Protein AF-A0A3Q3E0E7-F1 (afdb_monomer)

Mean predicted aligned error: 12.89 Å

Foldseek 3Di:
DVVVQVVLLVVLPDPDLPVLLVVLVVDDLVRVLVSLLVCQLVLPCSLSNLVSLLSNQAQVDPRSLVSLLSLLVRLLLSLQVPSGDPVSNLSSLVSCLVCLLRHDLVSLLVSLVVVLVCLQVVVRRPCSNVLSNLSSLQSNQPRPPPNDPSVLVSLVSNLVHQDNCLVNVQVRVPSDLRDLVCVLVNLVSLLVCCVVDDLVSVLSSLLRLLVVCVSHDLLVSLCSVVVVLVVLVVVVVVVVVPVPDPDDPPVSSVVSLVSSLVSLLVSCVVDVVSVVSLVVNVVVVCVVPVPDDDPSNVSSLVVNCVVVVPPPVSVVCCVVSPPDDPPPPDD

Nearest PDB structures (foldseek):
  3s4w-assembly1_A  TM=8.797E-01  e=1.645E-13  Mus musculus
  6vad-assembly1_A  TM=8.679E-01  e=1.341E-13  Homo sapiens
  7kzs-assembly1_U  TM=8.573E-01  e=1.138E-13  Homo sapiens
  3s51-assembly1_A  TM=8.504E-01  e=2.802E-13  Mus musculus
  6vaf-assembly1_A  TM=8.908E-01  e=1.039E-12  Homo sapiens

InterPro domains:
  IPR026171 Fanconi anemia group I protein [PTHR21818] (30-284)
  IPR029305 FANCI solenoid 1 cap [PF14674] (5-56)
  IPR029308 FANCI solenoid 1 domain [PF14675] (66-268)

Sequence (331 aa):
MKAEIDKIVTLSDGDSTAELQKYLSSLSNDELITVITNGALKGKKVGSMIKGIFKGSPSNSPEGSNRRLLVYQHCIPLCESGDLQTEVAADIIGLLMLETHTLTGSCLAQLASLFVDAIKVGKMGSGKSLELFPTVLTALSACDSLAFEYKKQLINSLCSSRSGLIRYTILHAWAISLYKEVLPVFLIKVLRMFTKLDLQEIPPLVYQLLLLSAKGCKKQVLEGIIGYFKEQDIRQEEESLDLEVQSIPQDQLRHVEGTAILHIVFAVRLDHDLGREFLKSIKVICFYTWGKISVQVSAIFNTITVCLNRSKWMFILVTTLLPMKPSVWKS

Secondary structure (DSSP, 8-state):
-HHHHHHHHHHHHSS-HHHHHHHHHHS-HHHHHHHHHHHHHH-SSHHHHHHHHHHTS-TTSHHHHHHHHHHHHHHHHHHHSS-S-HHHHHHHHHHHHHHGGGS-HHHHHHHHHHHHHHHHHT--SS-GGGGSHHHHHHHHHT-TTSHHHHHHHHHHHHTT-SSSTTHHHHHSTTS----TTTHHHHHHHHHHHGGGS-GGGHHHHHHHHHHHHTTS-HHHHHHHHHHHHHHHHHHHHHHTT-TTS-PPPHHHHHHHHHHHHHHHHHHHHH-HHHHHHHHHHHHHHHHHSTT---HHHHHHHHHHHHHH-S-HHHHHHHHHH--S-TTS---

Solvent-accessible surface area (backbone atoms only — not comparable to full-atom values): 18883 Å² total; per-residue (Å²): 105,74,66,54,53,54,46,44,33,54,40,49,76,45,88,50,53,65,60,32,28,54,53,58,69,72,48,53,72,67,56,51,52,50,52,51,52,55,28,50,71,65,59,64,64,34,64,56,32,53,51,22,54,49,69,30,26,50,60,91,39,70,70,18,38,51,50,53,47,49,52,52,69,49,50,42,58,51,48,30,67,67,79,47,56,69,66,52,38,49,51,50,47,54,51,50,51,71,53,46,74,61,55,50,60,68,54,34,49,53,52,52,52,51,52,47,52,35,45,61,72,56,69,60,71,66,49,66,52,58,71,40,49,39,53,41,53,45,42,34,59,73,33,90,86,62,39,66,68,55,49,53,50,52,52,56,59,48,74,71,38,84,87,48,55,63,82,46,58,52,78,51,68,66,75,48,94,76,48,86,80,53,50,59,63,51,48,55,54,57,56,65,40,59,86,78,50,60,68,84,58,45,36,67,49,48,44,34,52,50,63,52,27,77,81,46,65,42,56,60,55,52,51,44,55,52,48,51,54,53,53,52,53,51,51,50,61,54,48,74,74,47,95,83,66,95,67,80,59,65,68,58,55,52,51,40,49,54,49,34,41,51,38,50,45,52,47,32,73,77,33,63,65,50,39,52,42,50,53,51,53,48,54,53,48,55,68,74,37,80,89,62,78,53,70,65,60,50,50,43,51,50,48,40,51,69,74,54,79,73,55,70,69,57,57,51,46,52,65,68,74,62,79,84,73,102,78,75,92,80,129

Organism: NCBI:txid56723

pLDDT: mean 73.83, std 15.97, range [27.62, 94.44]

Radius of gyration: 26.21 Å; Cα contacts (8 Å, |Δi|>4): 289; chains: 1; bounding box: 71×39×78 Å

Structure (mmCIF, N/CA/C/O backbone):
data_AF-A0A3Q3E0E7-F1
#
_entry.id   AF-A0A3Q3E0E7-F1
#
loop_
_atom_site.group_PDB
_atom_site.id
_atom_site.type_symbol
_atom_site.label_atom_id
_atom_site.label_alt_id
_atom_site.label_comp_id
_atom_site.label_asym_id
_atom_site.label_entity_id
_atom_site.label_seq_id
_atom_site.pdbx_PDB_ins_code
_atom_site.Cartn_x
_atom_site.Cartn_y
_atom_site.Cartn_z
_atom_site.occupancy
_atom_site.B_iso_or_equiv
_atom_site.auth_seq_id
_atom_site.auth_comp_id
_atom_site.auth_asym_id
_atom_site.auth_atom_id
_atom_site.pdbx_PDB_model_num
ATOM 1 N N . MET A 1 1 ? -12.300 -14.024 31.109 1.00 58.91 1 MET A N 1
ATOM 2 C CA . MET A 1 1 ? -11.704 -14.165 29.758 1.00 58.91 1 MET A CA 1
ATOM 3 C C . MET A 1 1 ? -12.673 -14.695 28.704 1.00 58.91 1 MET A C 1
ATOM 5 O O . MET A 1 1 ? -13.198 -13.887 27.953 1.00 58.91 1 MET A O 1
ATOM 9 N N . LYS A 1 2 ? -13.011 -15.999 28.634 1.00 61.88 2 LYS A N 1
ATOM 10 C CA . LYS A 1 2 ? -14.063 -16.471 27.690 1.00 61.88 2 LYS A CA 1
ATOM 11 C C . LYS A 1 2 ? -15.421 -15.790 27.958 1.00 61.88 2 LYS A C 1
ATOM 13 O O . LYS A 1 2 ? -16.115 -15.411 27.025 1.00 61.88 2 LYS A O 1
ATOM 18 N N . ALA A 1 3 ? -15.708 -15.542 29.237 1.00 73.06 3 ALA A N 1
ATOM 19 C CA . ALA A 1 3 ? -16.878 -14.801 29.694 1.00 73.06 3 ALA A CA 1
ATOM 20 C C . ALA A 1 3 ? -16.924 -13.337 29.215 1.00 73.06 3 ALA A C 1
ATOM 22 O O . ALA A 1 3 ? -18.011 -12.857 28.925 1.00 73.06 3 ALA A O 1
ATOM 23 N N . GLU A 1 4 ? -15.788 -12.631 29.087 1.00 77.88 4 GLU A N 1
ATOM 24 C CA . GLU A 1 4 ? -15.792 -11.252 28.563 1.00 77.88 4 GLU A CA 1
ATOM 25 C C . GLU A 1 4 ? -16.104 -11.237 27.062 1.00 77.88 4 GLU A C 1
ATOM 27 O O . GLU A 1 4 ? -16.940 -10.452 26.627 1.00 77.88 4 GLU A O 1
ATOM 32 N N . ILE A 1 5 ? -15.499 -12.141 26.280 1.00 78.38 5 ILE A N 1
ATOM 33 C CA . ILE A 1 5 ? -15.747 -12.256 24.831 1.00 78.38 5 ILE A CA 1
ATOM 34 C C . ILE A 1 5 ? -17.223 -12.572 24.568 1.00 78.38 5 ILE A C 1
ATOM 36 O O . ILE A 1 5 ? -17.875 -11.885 23.783 1.00 78.38 5 ILE A O 1
ATOM 40 N N . ASP A 1 6 ? -17.766 -13.586 25.247 1.00 81.69 6 ASP A N 1
ATOM 41 C CA . ASP A 1 6 ? -19.168 -13.971 25.081 1.00 81.69 6 ASP A CA 1
ATOM 42 C C . ASP A 1 6 ? -20.116 -12.859 25.568 1.00 81.69 6 ASP A C 1
ATOM 44 O O . ASP A 1 6 ? -21.155 -12.638 24.948 1.00 81.69 6 ASP A O 1
ATOM 48 N N . LYS A 1 7 ? -19.743 -12.090 26.602 1.00 83.38 7 LYS A N 1
ATOM 49 C CA . LYS A 1 7 ? -20.520 -10.935 27.076 1.00 83.38 7 LYS A CA 1
ATOM 50 C C . LYS A 1 7 ? -20.516 -9.774 26.079 1.00 83.38 7 LYS A C 1
ATOM 52 O O . LYS A 1 7 ? -21.578 -9.212 25.837 1.00 83.38 7 LYS A O 1
ATOM 57 N N . ILE A 1 8 ? -19.377 -9.444 25.461 1.00 83.81 8 ILE A N 1
ATOM 58 C CA . ILE A 1 8 ? -19.303 -8.419 24.400 1.00 83.81 8 ILE A CA 1
ATOM 59 C C . ILE A 1 8 ? -20.169 -8.828 23.207 1.00 83.81 8 ILE A C 1
ATOM 61 O O . ILE A 1 8 ? -20.935 -8.010 22.707 1.00 83.81 8 ILE A O 1
ATOM 65 N N . VAL A 1 9 ? -20.077 -10.087 22.770 1.00 83.62 9 VAL A N 1
ATOM 66 C CA . VAL A 1 9 ? -20.876 -10.594 21.644 1.00 83.62 9 VAL A CA 1
ATOM 67 C C . VAL A 1 9 ? -22.370 -10.562 21.981 1.00 83.62 9 VAL A C 1
ATOM 69 O O . VAL A 1 9 ? -23.145 -10.004 21.218 1.00 83.62 9 VAL A O 1
ATOM 72 N N . THR A 1 10 ? -22.764 -11.038 23.165 1.00 85.69 10 THR A N 1
ATOM 73 C CA . THR A 1 10 ? -24.176 -11.042 23.594 1.00 85.69 10 THR A CA 1
ATOM 74 C C . THR A 1 10 ? -24.751 -9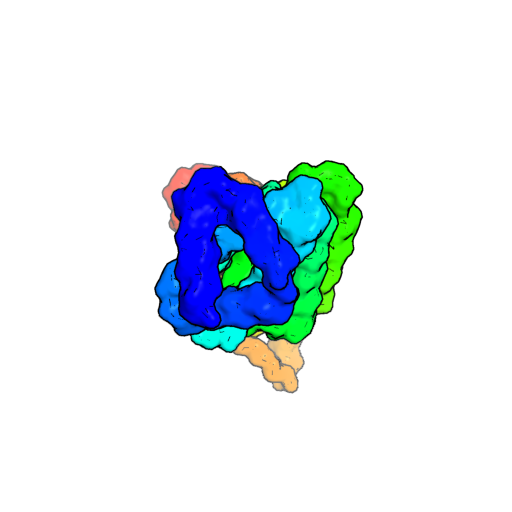.626 23.697 1.00 85.69 10 THR A C 1
ATOM 76 O O . THR A 1 10 ? -25.858 -9.372 23.235 1.00 85.69 10 THR A O 1
ATOM 79 N N . LEU A 1 11 ? -23.995 -8.682 24.268 1.00 83.75 11 LEU A N 1
ATOM 80 C CA . LEU A 1 11 ? -24.409 -7.277 24.359 1.00 83.75 11 LEU A CA 1
ATOM 81 C C . LEU A 1 11 ? -24.430 -6.585 22.987 1.00 83.75 11 LEU A C 1
ATOM 83 O O . LEU A 1 11 ? -25.213 -5.665 22.776 1.00 83.75 11 LEU A O 1
ATOM 87 N N . SER A 1 12 ? -23.583 -7.019 22.052 1.00 83.88 12 SER A N 1
ATOM 88 C CA . SER A 1 12 ? -23.582 -6.530 20.671 1.00 83.88 12 SER A CA 1
ATOM 89 C C . SER A 1 12 ? -24.791 -7.020 19.873 1.00 83.88 12 SER A C 1
ATOM 91 O O . SER A 1 12 ? -25.284 -6.272 19.025 1.00 83.88 12 SER A O 1
ATOM 93 N N . ASP A 1 13 ? -25.253 -8.244 20.130 1.00 82.31 13 ASP A N 1
ATOM 94 C CA . ASP A 1 13 ? -26.419 -8.843 19.469 1.00 82.31 13 ASP A CA 1
ATOM 95 C C . ASP A 1 13 ? -27.750 -8.263 19.987 1.00 82.31 13 ASP A C 1
ATOM 97 O O . ASP A 1 13 ? -28.771 -8.363 19.310 1.00 82.31 13 ASP A O 1
ATOM 101 N N . GLY A 1 14 ? -27.740 -7.615 21.156 1.00 76.44 14 GLY A N 1
ATOM 102 C CA . GLY A 1 14 ? -28.880 -6.864 21.684 1.00 76.44 14 GLY A CA 1
ATOM 103 C C . GLY A 1 14 ? -29.090 -5.484 21.034 1.00 76.44 14 GLY A C 1
ATOM 104 O O . GLY A 1 14 ? -28.216 -4.933 20.355 1.00 76.44 14 GLY A O 1
ATOM 105 N N . ASP A 1 15 ? -30.259 -4.889 21.302 1.00 66.38 15 ASP A N 1
ATOM 106 C CA . ASP A 1 15 ? -30.644 -3.551 20.813 1.00 66.38 15 ASP A CA 1
ATOM 107 C C . ASP A 1 15 ? -30.042 -2.390 21.630 1.00 66.38 15 ASP A C 1
ATOM 109 O O . ASP A 1 15 ? -29.971 -1.255 21.156 1.00 66.38 15 ASP A O 1
ATOM 113 N N . SER A 1 16 ? -29.567 -2.645 22.854 1.00 72.31 16 SER A N 1
ATOM 114 C CA . SER A 1 16 ? -29.105 -1.592 23.769 1.00 72.31 16 SER A CA 1
ATOM 115 C C . SER A 1 16 ? -27.619 -1.260 23.584 1.00 72.31 16 SER A C 1
ATOM 117 O O . SER A 1 16 ? -26.737 -1.786 24.266 1.00 72.31 16 SER A O 1
ATOM 119 N N . THR A 1 17 ? -27.316 -0.323 22.682 1.00 80.38 17 THR A N 1
ATOM 120 C CA . THR A 1 17 ? -25.952 0.217 22.495 1.00 80.38 17 THR A CA 1
ATOM 121 C C . THR A 1 17 ? -25.405 0.916 23.748 1.00 80.38 17 THR A C 1
ATOM 123 O O . THR A 1 17 ? -24.191 0.943 23.955 1.00 80.38 17 THR A O 1
ATOM 126 N N . ALA A 1 18 ? -26.284 1.431 24.612 1.00 82.69 18 ALA A N 1
ATOM 127 C CA . ALA A 1 18 ? -25.922 2.118 25.851 1.00 82.69 18 ALA A CA 1
ATOM 128 C C . ALA A 1 18 ? -25.320 1.174 26.908 1.00 82.69 18 ALA A C 1
ATOM 130 O O . ALA A 1 18 ? -24.346 1.522 27.580 1.00 82.69 18 ALA A O 1
ATOM 131 N N . GLU A 1 19 ? -25.856 -0.041 27.042 1.00 84.50 19 GLU A N 1
ATOM 132 C CA . GLU A 1 19 ? -25.320 -1.045 27.972 1.00 84.50 19 GLU A CA 1
ATOM 133 C C . GLU A 1 19 ? -23.939 -1.532 27.540 1.00 84.50 19 GLU A C 1
ATOM 135 O O . GLU A 1 19 ? -23.031 -1.663 28.366 1.00 84.50 19 GLU A O 1
ATOM 140 N N . LEU A 1 20 ? -23.760 -1.728 26.233 1.00 86.38 20 LEU A N 1
ATOM 141 C CA . LEU A 1 20 ? -22.479 -2.095 25.649 1.00 86.38 20 LEU A CA 1
ATOM 142 C C . LEU A 1 20 ? -21.433 -0.991 25.857 1.00 86.38 20 LEU A C 1
ATOM 144 O O . LEU A 1 20 ? -20.320 -1.285 26.287 1.00 86.38 20 LEU A O 1
ATOM 148 N N . GLN A 1 21 ? -21.798 0.275 25.635 1.00 87.06 21 GLN A N 1
ATOM 149 C CA . GLN A 1 21 ? -20.931 1.423 25.925 1.00 87.06 21 GLN A CA 1
ATOM 150 C C . GLN A 1 21 ? -20.511 1.460 27.396 1.00 87.06 21 GLN A C 1
ATOM 152 O O . GLN A 1 21 ? -19.322 1.572 27.693 1.00 87.06 21 GLN A O 1
ATOM 157 N N . LYS A 1 22 ? -21.465 1.314 28.324 1.00 87.19 22 LYS A N 1
ATOM 158 C CA . LYS A 1 22 ? -21.189 1.318 29.767 1.00 87.19 22 LYS A CA 1
ATOM 159 C C . LYS A 1 22 ? -20.259 0.177 30.170 1.00 87.19 22 LYS A C 1
ATOM 161 O O . LYS A 1 22 ? -19.336 0.391 30.953 1.00 87.19 22 LYS A O 1
ATOM 166 N N . TYR A 1 23 ? -20.474 -1.019 29.623 1.00 86.56 23 TYR A N 1
ATOM 167 C CA . TYR A 1 23 ? -19.612 -2.164 29.889 1.00 86.56 23 TYR A CA 1
ATOM 168 C C . TYR A 1 23 ? -18.197 -1.951 29.338 1.00 86.56 23 TYR A C 1
ATOM 170 O O . TYR A 1 23 ? -17.228 -2.131 30.070 1.00 86.56 23 TYR A O 1
ATOM 178 N N . LEU A 1 24 ? -18.056 -1.483 28.097 1.00 87.50 24 LEU A N 1
ATOM 179 C CA . LEU A 1 24 ? -16.742 -1.192 27.517 1.00 87.50 24 LEU A CA 1
ATOM 180 C C . LEU A 1 24 ? -16.013 -0.054 28.246 1.00 87.50 24 LEU A C 1
ATOM 182 O O . LEU A 1 24 ? -14.788 -0.043 28.275 1.00 87.50 24 LEU A O 1
ATOM 186 N N . SER A 1 25 ? -16.737 0.898 28.838 1.00 87.31 25 SER A N 1
ATOM 187 C CA . SER A 1 25 ? -16.152 1.961 29.669 1.00 87.31 25 SER A CA 1
ATOM 188 C C . SER A 1 25 ? -15.758 1.494 31.068 1.00 87.31 25 SER A C 1
ATOM 190 O O . SER A 1 25 ? -14.981 2.175 31.725 1.00 87.31 25 SER A O 1
ATOM 192 N N . SER A 1 26 ? -16.268 0.345 31.523 1.00 88.62 26 SER A N 1
ATOM 193 C CA . SER A 1 26 ? -15.829 -0.275 32.778 1.00 88.62 26 SER A CA 1
ATOM 194 C C . SER A 1 26 ? -14.529 -1.070 32.643 1.00 88.62 26 SER A C 1
ATOM 196 O O . SER A 1 26 ? -13.901 -1.360 33.655 1.00 88.62 26 SER A O 1
ATOM 198 N N . LEU A 1 27 ? -14.132 -1.415 31.414 1.00 87.75 27 LEU A N 1
ATOM 199 C CA . LEU A 1 27 ? -12.886 -2.121 31.135 1.00 87.75 27 LEU A CA 1
ATOM 200 C C . LEU A 1 27 ? -11.733 -1.126 31.009 1.00 87.75 27 LEU A C 1
ATOM 202 O O . LEU A 1 27 ? -11.847 -0.105 30.327 1.00 87.75 27 LEU A O 1
ATOM 206 N N . SER A 1 28 ? -10.603 -1.458 31.622 1.00 89.94 28 SER A N 1
ATOM 207 C CA . SER A 1 28 ? -9.342 -0.760 31.392 1.00 89.94 28 SER A CA 1
ATOM 208 C C . SER A 1 28 ? -8.778 -1.059 29.995 1.00 89.94 28 SER A C 1
ATOM 210 O O . SER A 1 28 ? -9.151 -2.031 29.329 1.00 89.94 28 SER A O 1
ATOM 212 N N . ASN A 1 29 ? -7.837 -0.224 29.548 1.00 90.19 29 ASN A N 1
ATOM 213 C CA . ASN A 1 29 ? -7.165 -0.409 28.262 1.00 90.19 29 ASN A CA 1
ATOM 214 C C . ASN A 1 29 ? -6.424 -1.757 28.192 1.00 90.19 29 ASN A C 1
ATOM 216 O O . ASN A 1 29 ? -6.509 -2.443 27.174 1.00 90.19 29 ASN A O 1
ATOM 220 N N . ASP A 1 30 ? -5.763 -2.165 29.278 1.00 90.06 30 ASP A N 1
ATOM 221 C CA . ASP A 1 30 ? -4.996 -3.416 29.340 1.00 90.06 30 ASP A CA 1
ATOM 222 C C . ASP A 1 30 ? -5.902 -4.653 29.325 1.00 90.06 30 ASP A C 1
ATOM 224 O O . ASP A 1 30 ? -5.605 -5.653 28.662 1.00 90.06 30 ASP A O 1
ATOM 228 N N . GLU A 1 31 ? -7.052 -4.583 30.001 1.00 88.44 31 GLU A N 1
ATOM 229 C CA . GLU A 1 31 ? -8.065 -5.639 29.945 1.00 88.44 31 GLU A CA 1
ATOM 230 C C . GLU A 1 31 ? -8.628 -5.777 28.531 1.00 88.44 31 GLU A C 1
ATOM 232 O O . GLU A 1 31 ? -8.739 -6.892 28.020 1.00 88.44 31 GLU A O 1
ATOM 237 N N . LEU A 1 32 ? -8.921 -4.660 27.857 1.00 89.00 32 LEU A N 1
ATOM 238 C CA . LEU A 1 32 ? -9.427 -4.680 26.486 1.00 89.00 32 LEU A CA 1
ATOM 239 C C . LEU A 1 32 ? -8.406 -5.279 25.507 1.00 89.00 32 LEU A C 1
ATOM 241 O O . LEU A 1 32 ? -8.763 -6.137 24.698 1.00 89.00 32 LEU A O 1
ATOM 245 N N . ILE A 1 33 ? -7.137 -4.879 25.613 1.00 91.88 33 ILE A N 1
ATOM 246 C CA . ILE A 1 33 ? -6.014 -5.449 24.853 1.00 91.88 33 ILE A CA 1
ATOM 247 C C . ILE A 1 33 ? -5.941 -6.963 25.068 1.00 91.88 33 ILE A C 1
ATOM 249 O O . ILE A 1 33 ? -5.880 -7.737 24.110 1.00 91.88 33 ILE A O 1
ATOM 253 N N . THR A 1 34 ? -6.012 -7.398 26.325 1.00 89.88 34 THR A N 1
ATOM 254 C CA . THR A 1 34 ? -5.943 -8.814 26.699 1.00 89.88 34 THR A CA 1
ATOM 255 C C . THR A 1 34 ? -7.118 -9.603 26.121 1.00 89.88 34 THR A C 1
ATOM 257 O O . THR A 1 34 ? -6.929 -10.708 25.601 1.00 89.88 34 THR A O 1
ATOM 260 N N . VAL A 1 35 ? -8.331 -9.046 26.155 1.00 88.50 35 VAL A N 1
ATOM 261 C CA . VAL A 1 35 ? -9.526 -9.656 25.555 1.00 88.50 35 VAL A CA 1
ATOM 262 C C . VAL A 1 35 ? -9.357 -9.813 24.041 1.00 88.50 35 VAL A C 1
ATOM 264 O O . VAL A 1 35 ? -9.626 -10.896 23.513 1.00 88.50 35 VAL A O 1
ATOM 267 N N . ILE A 1 36 ? -8.846 -8.787 23.352 1.00 90.12 36 ILE A N 1
ATOM 268 C CA . ILE A 1 36 ? -8.596 -8.825 21.903 1.00 90.12 36 ILE A CA 1
ATOM 269 C C . ILE A 1 36 ? -7.560 -9.898 21.551 1.00 90.12 36 ILE A C 1
ATOM 271 O O . ILE A 1 36 ? -7.840 -10.746 20.702 1.00 90.12 36 ILE A O 1
ATOM 275 N N . THR A 1 37 ? -6.410 -9.922 22.233 1.00 90.75 37 THR A N 1
ATOM 276 C CA . THR A 1 37 ? -5.349 -10.919 21.998 1.00 90.75 37 THR A CA 1
ATOM 277 C C . THR A 1 37 ? -5.880 -12.338 22.163 1.00 90.75 37 THR A C 1
ATOM 279 O O . THR A 1 37 ? -5.699 -13.189 21.295 1.00 90.75 37 THR A O 1
ATOM 282 N N . ASN A 1 38 ? -6.599 -12.601 23.256 1.00 87.50 38 ASN A N 1
ATOM 283 C CA . ASN A 1 38 ? -7.153 -13.925 23.523 1.00 87.50 38 ASN A CA 1
ATOM 284 C C . ASN A 1 38 ? -8.243 -14.331 22.526 1.00 87.50 38 ASN A C 1
ATOM 286 O O . ASN A 1 38 ? -8.364 -15.517 22.212 1.00 87.50 38 ASN A O 1
ATOM 290 N N . GLY A 1 39 ? -9.049 -13.378 22.051 1.00 84.38 39 GLY A N 1
ATOM 291 C CA . GLY A 1 39 ? -10.039 -13.616 21.004 1.00 84.38 39 GLY A CA 1
ATOM 292 C C . GLY A 1 39 ? -9.383 -13.976 19.673 1.00 84.38 39 GLY A C 1
ATOM 293 O O . GLY A 1 39 ? -9.787 -14.952 19.041 1.00 84.38 39 GLY A O 1
ATOM 294 N N . ALA A 1 40 ? -8.334 -13.247 19.291 1.00 87.06 40 ALA A N 1
ATOM 295 C CA . ALA A 1 40 ? -7.588 -13.482 18.060 1.00 87.06 40 ALA A CA 1
ATOM 296 C C . ALA A 1 40 ? -6.851 -14.832 18.071 1.00 87.06 40 ALA A C 1
ATOM 298 O O . ALA A 1 40 ? -7.018 -15.618 17.143 1.00 87.06 40 ALA A O 1
ATOM 299 N N . LEU A 1 41 ? -6.132 -15.167 19.150 1.00 86.50 41 LEU A N 1
ATOM 300 C CA . LEU A 1 41 ? -5.398 -16.438 19.266 1.00 86.50 41 LEU A CA 1
ATOM 301 C C . LEU A 1 41 ? -6.313 -17.672 19.237 1.00 86.50 41 LEU A C 1
ATOM 303 O O . LEU A 1 41 ? -5.917 -18.742 18.784 1.00 86.50 41 LEU A O 1
ATOM 307 N N . LYS A 1 42 ? -7.553 -17.543 19.723 1.00 82.94 42 LYS A N 1
ATOM 308 C CA . LYS A 1 42 ? -8.535 -18.639 19.717 1.00 82.94 42 LYS A CA 1
ATOM 309 C C . LYS A 1 42 ? -9.298 -18.759 18.396 1.00 82.94 42 LYS A C 1
ATOM 311 O O . LYS A 1 42 ? -10.026 -19.739 18.229 1.00 82.94 42 LYS A O 1
ATOM 316 N N . GLY A 1 43 ? -9.203 -17.765 17.508 1.00 71.12 43 GLY A N 1
ATOM 317 C CA . GLY A 1 43 ? -9.813 -17.710 16.171 1.00 71.12 43 GLY A CA 1
ATOM 318 C C . GLY A 1 43 ? -11.349 -17.681 16.115 1.00 71.12 43 GLY A C 1
ATOM 319 O O . GLY A 1 43 ? -11.930 -17.241 15.128 1.00 71.12 43 GLY A O 1
ATOM 320 N N . LYS A 1 44 ? -12.058 -18.111 17.165 1.00 72.69 44 LYS A N 1
ATOM 321 C CA . LYS A 1 44 ? -13.527 -18.164 17.199 1.00 72.69 44 LYS A CA 1
ATOM 322 C C . LYS A 1 44 ? -14.119 -16.843 17.697 1.00 72.69 44 LYS A C 1
ATOM 324 O O . LYS A 1 44 ? -13.789 -16.393 18.789 1.00 72.69 44 LYS A O 1
ATOM 329 N N . LYS A 1 45 ? -15.065 -16.282 16.932 1.00 78.62 45 LYS A N 1
ATOM 330 C CA . LYS A 1 45 ? -15.851 -15.064 17.244 1.00 78.62 45 LYS A CA 1
ATOM 331 C C . LYS A 1 45 ? -15.065 -13.744 17.328 1.00 78.62 45 LYS A C 1
ATOM 333 O O . LYS A 1 45 ? -15.658 -12.731 17.691 1.00 78.62 45 LYS A O 1
ATOM 338 N N . VAL A 1 46 ? -13.780 -13.712 16.963 1.00 86.00 46 VAL A N 1
ATOM 339 C CA . VAL A 1 46 ? -12.970 -12.477 17.005 1.00 86.00 46 VAL A CA 1
ATOM 340 C C . VAL A 1 46 ? -13.582 -11.358 16.158 1.00 86.00 46 VAL A C 1
ATOM 342 O O . VAL A 1 46 ? -13.667 -10.223 16.618 1.00 86.00 46 VAL A O 1
ATOM 345 N N . GLY A 1 47 ? -14.112 -11.687 14.976 1.00 86.19 47 GLY A N 1
ATOM 346 C CA . GLY A 1 47 ? -14.751 -10.703 14.109 1.00 86.19 47 GLY A CA 1
ATOM 347 C C . GLY A 1 47 ? -16.012 -10.091 14.722 1.00 86.19 47 GLY A C 1
ATOM 348 O O . GLY A 1 47 ? -16.157 -8.872 14.748 1.00 86.19 47 GLY A O 1
ATOM 349 N N . SER A 1 48 ? -16.901 -10.916 15.284 1.00 87.81 48 SER A N 1
ATOM 350 C CA . SER A 1 48 ? -18.109 -10.437 15.975 1.00 87.81 48 SER A CA 1
ATOM 351 C C . SER A 1 48 ? -17.773 -9.616 17.219 1.00 87.81 48 SER A C 1
ATOM 353 O O . SER A 1 48 ? -18.412 -8.602 17.480 1.00 87.81 48 SER A O 1
ATOM 355 N N . MET A 1 49 ? -16.737 -10.014 17.961 1.00 90.50 49 MET A N 1
ATOM 356 C CA . MET A 1 49 ? -16.254 -9.278 19.128 1.00 90.50 49 MET A CA 1
ATOM 357 C C . MET A 1 49 ? -15.721 -7.893 18.742 1.00 90.50 49 MET A C 1
ATOM 359 O O . MET A 1 49 ? -16.133 -6.903 19.341 1.00 90.50 49 MET A O 1
ATOM 363 N N . ILE A 1 50 ? -14.849 -7.800 17.732 1.00 90.94 50 ILE A N 1
ATOM 364 C CA . ILE A 1 50 ? -14.299 -6.520 17.255 1.00 90.94 50 ILE A CA 1
ATOM 365 C C . ILE A 1 50 ? -15.419 -5.614 16.723 1.00 90.94 50 ILE A C 1
ATOM 367 O O . ILE A 1 50 ? -15.478 -4.440 17.090 1.00 90.94 50 ILE A O 1
ATOM 371 N N . LYS A 1 51 ? -16.362 -6.159 15.940 1.00 90.25 51 LYS A N 1
ATOM 372 C CA . LYS A 1 51 ? -17.567 -5.426 15.508 1.00 90.25 51 LYS A CA 1
ATOM 373 C C . LYS A 1 51 ? -18.370 -4.896 16.696 1.00 90.25 51 LYS A C 1
ATOM 375 O O . LYS A 1 51 ? -18.788 -3.742 16.678 1.00 90.25 51 LYS A O 1
ATOM 380 N N . GLY A 1 52 ? -18.546 -5.708 17.738 1.00 89.12 52 GLY A N 1
ATOM 381 C CA . GLY A 1 52 ? -19.205 -5.295 18.975 1.00 89.12 52 GLY A CA 1
ATOM 382 C C . GLY A 1 52 ? -18.478 -4.144 19.671 1.00 89.12 52 GLY A C 1
ATOM 383 O O . GLY A 1 52 ? -19.107 -3.155 20.041 1.00 89.12 52 GLY A O 1
ATOM 384 N N . ILE A 1 53 ? -17.147 -4.206 19.777 1.00 91.12 53 ILE A N 1
ATOM 385 C CA . ILE A 1 53 ? -16.344 -3.118 20.356 1.00 91.12 53 ILE A CA 1
ATOM 386 C C . ILE A 1 53 ? -16.538 -1.817 19.564 1.00 91.12 53 ILE A C 1
ATOM 388 O O . ILE A 1 53 ? -16.730 -0.762 20.174 1.00 91.12 53 ILE A O 1
ATOM 392 N N . PHE A 1 54 ? -16.550 -1.878 18.228 1.00 91.44 54 PHE A N 1
ATOM 393 C CA . PHE A 1 54 ? -16.820 -0.708 17.390 1.00 91.44 54 PHE A CA 1
ATOM 394 C C . PHE A 1 54 ? -18.250 -0.181 17.569 1.00 91.44 54 PHE A C 1
ATOM 396 O O . PHE A 1 54 ? -18.424 1.012 17.831 1.00 91.44 54 PHE A O 1
ATOM 403 N N . LYS A 1 55 ? -19.271 -1.048 17.531 1.00 89.50 55 LYS A N 1
ATOM 404 C CA . LYS A 1 55 ? -20.682 -0.679 17.772 1.00 89.50 55 LYS A CA 1
ATOM 405 C C . LYS A 1 55 ? -20.868 0.013 19.131 1.00 89.50 55 LYS A C 1
ATOM 407 O O . LYS A 1 55 ? -21.595 0.997 19.233 1.00 89.50 55 LYS A O 1
ATOM 412 N N . GLY A 1 56 ? -20.171 -0.463 20.160 1.00 88.62 56 GLY A N 1
ATOM 413 C CA . GLY A 1 56 ? -20.180 0.094 21.514 1.00 88.62 56 GLY A CA 1
ATOM 414 C C . GLY A 1 56 ? -19.242 1.279 21.751 1.00 88.62 56 GLY A C 1
ATOM 415 O O . GLY A 1 56 ? -19.108 1.723 22.887 1.00 88.62 56 GLY A O 1
ATOM 416 N N . SER A 1 57 ? -18.566 1.789 20.723 1.00 90.56 57 SER A N 1
ATOM 417 C CA . SER A 1 57 ? -17.611 2.894 20.849 1.00 90.56 57 SER A CA 1
ATOM 418 C C . SER A 1 57 ? -17.911 3.935 19.777 1.00 90.56 57 SER A C 1
ATOM 420 O O . SER A 1 57 ? -17.328 3.876 18.701 1.00 90.56 57 SER A O 1
ATOM 422 N N . PRO A 1 58 ? -18.857 4.859 19.988 1.00 87.38 58 PRO A N 1
ATOM 423 C CA . PRO A 1 58 ? -19.229 5.818 18.956 1.00 87.38 58 PRO A CA 1
ATOM 424 C C . PRO A 1 58 ? -18.125 6.875 18.766 1.00 87.38 58 PRO A C 1
ATOM 426 O O . PRO A 1 58 ? -17.439 7.247 19.716 1.00 87.38 58 PRO A O 1
ATOM 429 N N . SER A 1 59 ? -17.934 7.361 17.537 1.00 83.44 59 SER A N 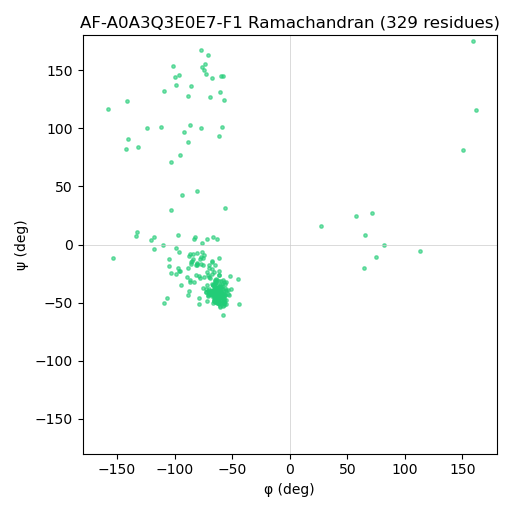1
ATOM 430 C CA . SER A 1 59 ? -16.867 8.322 17.197 1.00 83.44 59 SER A CA 1
ATOM 431 C C . SER A 1 59 ? -17.139 9.756 17.663 1.00 83.44 59 SER A C 1
ATOM 433 O O . SER A 1 59 ? -16.232 10.584 17.660 1.00 83.44 59 SER A O 1
ATOM 435 N N . ASN A 1 60 ? -18.370 10.049 18.089 1.00 82.56 60 ASN A N 1
ATOM 436 C CA . ASN A 1 60 ? -18.772 11.342 18.645 1.00 82.56 60 ASN A CA 1
ATOM 437 C C . ASN A 1 60 ? -18.397 11.521 20.129 1.00 82.56 60 ASN A C 1
ATOM 439 O O . ASN A 1 60 ? -18.415 12.648 20.617 1.00 82.56 60 ASN A O 1
ATOM 443 N N . SER A 1 61 ? -18.063 10.439 20.842 1.00 86.88 61 SER A N 1
ATOM 444 C CA . SER A 1 61 ? -17.565 10.482 22.220 1.00 86.88 61 SER A CA 1
ATOM 445 C C . SER A 1 61 ? -16.037 10.372 22.213 1.00 86.88 61 SER A C 1
ATOM 447 O O . SER A 1 61 ? -15.487 9.540 21.481 1.00 86.88 61 SER A O 1
ATOM 449 N N . PRO A 1 62 ? -15.328 11.172 23.031 1.00 85.69 62 PRO A N 1
ATOM 450 C CA . PRO A 1 62 ? -13.875 11.092 23.126 1.00 85.69 62 PRO A CA 1
ATOM 451 C C . PRO A 1 62 ? -13.412 9.729 23.661 1.00 85.69 62 PRO A C 1
ATOM 453 O O . PRO A 1 62 ? -12.442 9.171 23.148 1.00 85.69 62 PRO A O 1
ATOM 456 N N . GLU A 1 63 ? -14.128 9.138 24.622 1.00 86.06 63 GLU A N 1
ATOM 457 C CA . GLU A 1 63 ? -13.845 7.794 25.141 1.00 86.06 63 GLU A CA 1
ATOM 458 C C . GLU A 1 63 ? -14.019 6.732 24.052 1.00 86.06 63 GLU A C 1
ATOM 460 O O . GLU A 1 63 ? -13.174 5.848 23.897 1.00 86.06 63 GLU A O 1
ATOM 465 N N . GLY A 1 64 ? -15.089 6.841 23.259 1.00 88.06 64 GLY A N 1
ATOM 466 C CA . GLY A 1 64 ? -15.343 5.958 22.126 1.00 88.06 64 GLY A CA 1
ATOM 467 C C . GLY A 1 64 ? -14.261 6.072 21.051 1.00 88.06 64 GLY A C 1
ATOM 468 O O . GLY A 1 64 ? -13.711 5.055 20.630 1.00 88.06 64 GLY A O 1
ATOM 469 N N . SER A 1 65 ? -13.893 7.294 20.656 1.00 88.69 65 SER A N 1
ATOM 470 C CA . SER A 1 65 ? -12.834 7.548 19.669 1.00 88.69 65 SER A CA 1
ATOM 471 C C . SER A 1 65 ? -11.472 7.018 20.134 1.00 88.69 65 SER A C 1
ATOM 473 O O . SER A 1 65 ? -10.768 6.375 19.354 1.00 88.69 65 SER A O 1
ATOM 475 N N . ASN A 1 66 ? -11.119 7.217 21.408 1.00 90.25 66 ASN A N 1
ATOM 476 C CA . ASN A 1 66 ? -9.882 6.689 21.988 1.00 9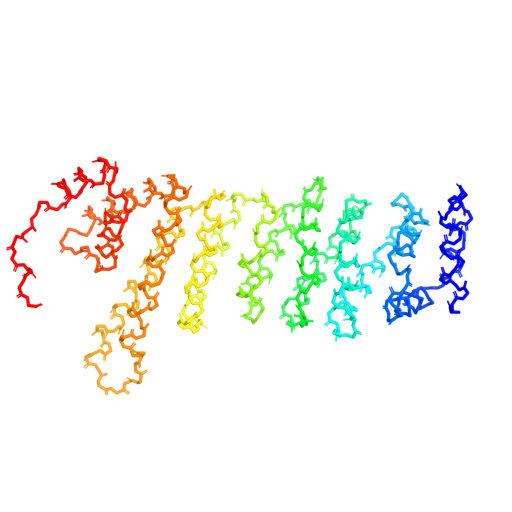0.25 66 ASN A CA 1
ATOM 477 C C . ASN A 1 66 ? -9.883 5.157 22.024 1.00 90.25 66 ASN A C 1
ATOM 479 O O . ASN A 1 66 ? -8.881 4.535 21.672 1.00 90.25 66 ASN A O 1
ATOM 483 N N . ARG A 1 67 ? -11.015 4.533 22.375 1.00 92.56 67 ARG A N 1
ATOM 484 C CA . ARG A 1 67 ? -11.142 3.071 22.360 1.00 92.56 67 ARG A CA 1
ATOM 485 C C . ARG A 1 67 ? -11.009 2.507 20.949 1.00 92.56 67 ARG A C 1
ATOM 487 O O . ARG A 1 67 ? -10.312 1.515 20.763 1.00 92.56 67 ARG A O 1
ATOM 494 N N . ARG A 1 68 ? -11.623 3.150 19.946 1.00 93.25 68 ARG A N 1
ATOM 495 C CA . ARG A 1 68 ? -11.441 2.766 18.537 1.00 93.25 68 ARG A CA 1
ATOM 496 C C . ARG A 1 68 ? -9.969 2.823 18.154 1.00 93.25 68 ARG A C 1
ATOM 498 O O . ARG A 1 68 ? -9.452 1.842 17.636 1.00 93.25 68 ARG A O 1
ATOM 505 N N . LEU A 1 69 ? -9.286 3.929 18.443 1.00 92.75 69 LEU A N 1
ATOM 506 C CA . LEU A 1 69 ? -7.864 4.076 18.140 1.00 92.75 69 LEU A CA 1
ATOM 507 C C . LEU A 1 69 ? -7.015 2.981 18.807 1.00 92.75 69 LEU A C 1
ATOM 509 O O . LEU A 1 69 ? -6.171 2.385 18.141 1.00 92.75 69 LEU A O 1
ATOM 513 N N . LEU A 1 70 ? -7.279 2.671 20.079 1.00 93.31 70 LEU A N 1
ATOM 514 C CA . LEU A 1 70 ? -6.584 1.617 20.822 1.00 93.31 70 LEU A CA 1
ATOM 515 C C . LEU A 1 70 ? -6.728 0.242 20.151 1.00 93.31 70 LEU A C 1
ATOM 517 O O . LEU A 1 70 ? -5.750 -0.496 20.038 1.00 93.31 70 LEU A O 1
ATOM 521 N N . VAL A 1 71 ? -7.928 -0.089 19.658 1.00 94.12 71 VAL A N 1
ATOM 522 C CA . VAL A 1 71 ? -8.169 -1.342 18.923 1.00 94.12 71 VAL A CA 1
ATOM 523 C C . VAL A 1 71 ? -7.264 -1.428 17.694 1.00 94.12 71 VAL A C 1
ATOM 525 O O . VAL A 1 71 ? -6.636 -2.463 17.487 1.00 94.12 71 VAL A O 1
ATOM 528 N N . TYR A 1 72 ? -7.140 -0.353 16.910 1.00 94.44 72 TYR A N 1
ATOM 529 C CA . TYR A 1 72 ? -6.239 -0.330 15.749 1.00 94.44 72 TYR A CA 1
ATOM 530 C C . TYR A 1 72 ? -4.773 -0.459 16.171 1.00 94.44 72 TYR A C 1
ATOM 532 O O . TYR A 1 72 ? -4.048 -1.282 15.614 1.00 94.44 72 TYR A O 1
ATOM 540 N N . GLN A 1 73 ? -4.349 0.322 17.169 1.00 92.62 73 GLN A N 1
ATOM 541 C CA . GLN A 1 73 ? -2.975 0.322 17.681 1.00 92.62 73 GLN A CA 1
ATOM 542 C C . GLN A 1 73 ? -2.530 -1.051 18.183 1.00 92.62 73 GLN A C 1
ATOM 544 O O . GLN A 1 73 ? -1.351 -1.372 18.075 1.00 92.62 73 GLN A O 1
ATOM 549 N N . HIS A 1 74 ? -3.458 -1.860 18.697 1.00 93.75 74 HIS A N 1
ATOM 550 C CA . HIS A 1 74 ? -3.171 -3.214 19.157 1.00 93.75 74 HIS A CA 1
ATOM 551 C C . HIS A 1 74 ? -3.302 -4.273 18.052 1.00 93.75 74 HIS A C 1
ATOM 553 O O . HIS A 1 74 ? -2.439 -5.137 17.906 1.00 93.75 74 HIS A O 1
ATOM 559 N N . CYS A 1 75 ? -4.350 -4.203 17.226 1.00 92.00 75 CYS A N 1
ATOM 560 C CA . CYS A 1 75 ? -4.598 -5.208 16.187 1.00 92.00 75 CYS A CA 1
ATOM 561 C C . CYS A 1 75 ? -3.534 -5.197 15.082 1.00 92.00 75 CYS A C 1
ATOM 563 O O . CYS A 1 75 ? -3.198 -6.262 14.570 1.00 92.00 75 CYS A O 1
ATO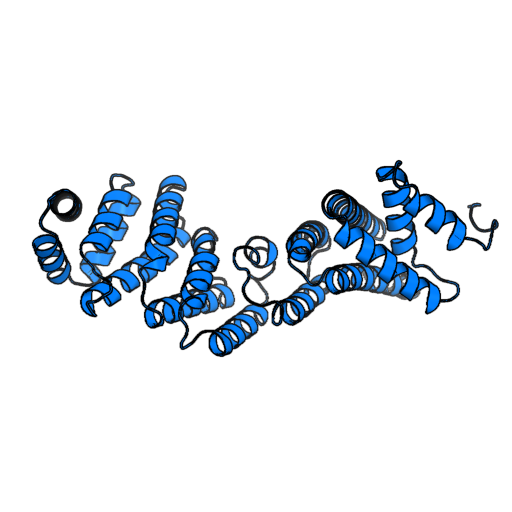M 565 N N . ILE A 1 76 ? -2.997 -4.025 14.722 1.00 90.25 76 ILE A N 1
ATOM 566 C CA . ILE A 1 76 ? -1.946 -3.888 13.699 1.00 90.25 76 ILE A CA 1
ATOM 567 C C . ILE A 1 76 ? -0.697 -4.715 14.069 1.00 90.25 76 ILE A C 1
ATOM 569 O O . ILE A 1 76 ? -0.378 -5.643 13.327 1.00 90.25 76 ILE A O 1
ATOM 573 N N . PRO A 1 77 ? -0.010 -4.467 15.203 1.00 89.06 77 PRO A N 1
ATOM 574 C CA . PRO A 1 77 ? 1.166 -5.246 15.585 1.00 89.06 77 PRO A CA 1
ATOM 575 C C . PRO A 1 77 ? 0.840 -6.713 15.886 1.00 89.06 77 PRO A C 1
ATOM 577 O O . PRO A 1 77 ? 1.668 -7.574 15.609 1.00 89.06 77 PRO A O 1
ATOM 580 N N . LEU A 1 78 ? -0.363 -7.023 16.382 1.00 89.31 78 LEU A N 1
ATOM 581 C CA . LEU A 1 78 ? -0.792 -8.408 16.590 1.00 89.31 78 LEU A CA 1
ATOM 582 C C . LEU A 1 78 ? -0.922 -9.188 15.268 1.00 89.31 78 LEU A C 1
ATOM 584 O O . LEU A 1 78 ? -0.578 -10.363 15.209 1.00 89.31 78 LEU A O 1
ATOM 588 N N . CYS A 1 79 ? -1.385 -8.546 14.192 1.00 88.31 79 CYS A N 1
ATOM 589 C CA . CYS A 1 79 ? -1.417 -9.167 12.864 1.00 88.31 79 CYS A CA 1
ATOM 590 C C . CYS A 1 79 ? -0.013 -9.324 12.259 1.00 88.31 79 CYS A C 1
ATOM 592 O O . CYS A 1 79 ? 0.201 -10.220 11.445 1.00 88.31 79 CYS A O 1
ATOM 594 N N . GLU A 1 80 ? 0.934 -8.474 12.660 1.00 84.00 80 GLU A N 1
ATOM 595 C CA . GLU A 1 80 ? 2.327 -8.515 12.205 1.00 84.00 80 GLU A CA 1
ATOM 596 C C . GLU A 1 80 ? 3.221 -9.469 13.006 1.00 84.00 80 GLU A C 1
ATOM 598 O O . GLU A 1 80 ? 4.290 -9.830 12.515 1.00 84.00 80 GLU A O 1
ATOM 603 N N . SER A 1 81 ? 2.810 -9.899 14.205 1.00 84.00 81 SER A N 1
ATOM 604 C CA . SER A 1 81 ? 3.635 -10.760 15.066 1.00 84.00 81 SER A CA 1
ATOM 605 C C . SER A 1 81 ? 3.839 -12.168 14.499 1.00 84.00 81 SER A C 1
ATOM 607 O O . SER A 1 81 ? 4.798 -12.842 14.859 1.00 84.00 81 SER A O 1
ATOM 609 N N . GLY A 1 82 ? 2.962 -12.603 13.586 1.00 81.50 82 GLY A N 1
ATOM 610 C CA . GLY A 1 82 ? 2.992 -13.942 12.992 1.00 81.50 82 GLY A CA 1
ATOM 611 C C . GLY A 1 82 ? 2.335 -15.026 13.852 1.00 81.50 82 GLY A C 1
ATOM 612 O O . GLY A 1 82 ? 2.245 -16.168 13.411 1.00 81.50 82 GLY A O 1
ATOM 613 N N . ASP A 1 83 ? 1.818 -14.675 15.032 1.00 84.69 83 ASP A N 1
ATOM 614 C CA . ASP A 1 83 ? 1.190 -15.627 15.963 1.00 84.69 83 ASP A CA 1
ATOM 615 C C . ASP A 1 83 ? -0.241 -16.022 15.558 1.00 84.69 83 ASP A C 1
ATOM 617 O O . ASP A 1 83 ? -0.828 -16.951 16.117 1.00 84.69 83 ASP A O 1
ATOM 621 N N . LEU A 1 84 ? -0.835 -15.298 14.605 1.00 86.38 84 LEU A N 1
ATOM 622 C CA . LEU A 1 84 ? -2.209 -15.505 14.156 1.00 86.38 84 LEU A CA 1
ATOM 623 C C . LEU A 1 84 ? -2.289 -16.385 12.905 1.00 86.38 84 LEU A C 1
ATOM 625 O O . LEU A 1 84 ? -1.478 -16.279 11.984 1.00 86.38 84 LEU A O 1
ATOM 629 N N . GLN A 1 85 ? -3.357 -17.185 12.827 1.00 88.00 85 GLN A N 1
ATOM 630 C CA . GLN A 1 85 ? -3.755 -17.853 11.586 1.00 88.00 85 GLN A CA 1
ATOM 631 C C . GLN A 1 85 ? -4.010 -16.819 10.482 1.00 88.00 85 GLN A C 1
ATOM 633 O O . GLN A 1 85 ? -4.514 -15.722 10.741 1.00 88.00 85 GLN A O 1
ATOM 638 N N . THR A 1 86 ? -3.671 -17.164 9.239 1.00 86.44 86 THR A N 1
ATOM 639 C CA . THR A 1 86 ? -3.723 -16.213 8.120 1.00 86.44 86 THR A CA 1
ATOM 640 C C . THR A 1 86 ? -5.134 -15.704 7.858 1.00 86.44 86 THR A C 1
ATOM 642 O O . THR A 1 86 ? -5.298 -14.512 7.608 1.00 86.44 86 THR A O 1
ATOM 645 N N . GLU A 1 87 ? -6.129 -16.574 7.988 1.00 87.94 87 GLU A N 1
ATOM 646 C CA . GLU A 1 87 ? -7.548 -16.267 7.825 1.00 87.94 87 GLU A CA 1
ATOM 647 C C . GLU A 1 87 ? -8.020 -15.296 8.912 1.00 87.94 87 GLU A C 1
ATOM 649 O O . GLU A 1 87 ? -8.666 -14.297 8.619 1.00 87.94 87 GLU A O 1
ATOM 654 N N . VAL A 1 88 ? -7.611 -15.529 10.164 1.00 89.62 88 VAL A N 1
ATOM 655 C CA . VAL A 1 88 ? -7.961 -14.666 11.301 1.00 89.62 88 VAL A CA 1
ATOM 656 C C . VAL A 1 88 ? -7.342 -13.276 11.155 1.00 89.62 88 VAL A C 1
ATOM 658 O O . VAL A 1 88 ? -8.013 -12.274 11.396 1.00 89.62 88 VAL A O 1
ATOM 661 N N . ALA A 1 89 ? -6.074 -13.197 10.745 1.00 89.00 89 ALA A N 1
ATOM 662 C CA . ALA A 1 89 ? -5.418 -11.919 10.486 1.00 89.00 89 ALA A CA 1
ATOM 663 C C . ALA A 1 89 ? -6.111 -11.157 9.342 1.00 89.00 89 ALA A C 1
ATOM 665 O O . ALA A 1 89 ? -6.377 -9.966 9.481 1.00 89.00 89 ALA A O 1
ATOM 666 N N . ALA A 1 90 ? -6.458 -11.841 8.245 1.00 88.69 90 ALA A N 1
ATOM 667 C CA . ALA A 1 90 ? -7.173 -11.238 7.121 1.00 88.69 90 ALA A CA 1
ATOM 668 C C . ALA A 1 90 ? -8.566 -10.727 7.526 1.00 88.69 90 ALA A C 1
ATOM 670 O O . ALA A 1 90 ? -8.925 -9.601 7.181 1.00 88.69 90 ALA A O 1
ATOM 671 N N . ASP A 1 91 ? -9.313 -11.498 8.321 1.00 90.12 91 ASP A N 1
ATOM 672 C CA . ASP A 1 91 ? -10.613 -11.085 8.859 1.00 90.12 91 ASP A CA 1
ATOM 673 C C . ASP A 1 91 ? -10.489 -9.828 9.732 1.00 90.12 91 ASP A C 1
ATOM 675 O O . ASP A 1 91 ? -11.281 -8.895 9.592 1.00 90.12 91 ASP A O 1
ATOM 679 N N . ILE A 1 92 ? -9.483 -9.765 10.614 1.00 91.94 92 ILE A N 1
ATOM 680 C CA . ILE A 1 92 ? -9.229 -8.582 11.450 1.00 91.94 92 ILE A CA 1
ATOM 681 C C . ILE A 1 92 ? -8.921 -7.368 10.569 1.00 91.94 92 ILE A C 1
ATOM 683 O O . ILE A 1 92 ? -9.562 -6.329 10.732 1.00 91.94 92 ILE A O 1
ATOM 687 N N . ILE A 1 93 ? -7.992 -7.489 9.615 1.00 90.88 93 ILE A N 1
ATOM 688 C CA . ILE A 1 93 ? -7.629 -6.387 8.713 1.00 90.88 93 ILE A CA 1
ATOM 689 C C . ILE A 1 93 ? -8.837 -5.923 7.890 1.00 90.88 93 ILE A C 1
ATOM 691 O O . ILE A 1 93 ? -9.094 -4.720 7.827 1.00 90.88 93 ILE A O 1
ATOM 695 N N . GLY A 1 94 ? -9.634 -6.844 7.342 1.00 91.06 94 GLY A N 1
ATOM 696 C CA . GLY A 1 94 ? -10.845 -6.512 6.590 1.00 91.06 94 GLY A CA 1
ATOM 697 C C . GLY A 1 94 ? -11.871 -5.730 7.419 1.00 91.06 94 GLY A C 1
ATOM 698 O O . GLY A 1 94 ? -12.482 -4.780 6.923 1.00 91.06 94 GLY A O 1
ATOM 699 N N . LEU A 1 95 ? -12.022 -6.061 8.705 1.00 92.06 95 LEU A N 1
ATOM 700 C CA . LEU A 1 95 ? -12.892 -5.314 9.619 1.00 92.06 95 LEU A CA 1
ATOM 701 C C . LEU A 1 95 ? -12.352 -3.925 9.948 1.00 92.06 95 LEU A C 1
ATOM 703 O O . LEU A 1 95 ? -13.125 -2.967 9.975 1.00 92.06 95 LEU A O 1
ATOM 707 N N . LEU A 1 96 ? -11.041 -3.800 10.168 1.00 93.50 96 LEU A N 1
ATOM 708 C CA . LEU A 1 96 ? -10.412 -2.494 10.356 1.00 93.50 96 LEU A CA 1
ATOM 709 C C . LEU A 1 96 ? -10.612 -1.620 9.111 1.00 93.50 96 LEU A C 1
ATOM 711 O O . LEU A 1 96 ? -10.984 -0.458 9.232 1.00 93.50 96 LEU A O 1
ATOM 715 N N . MET A 1 97 ? -10.458 -2.167 7.903 1.00 91.19 97 MET A N 1
ATOM 716 C CA . MET A 1 97 ? -10.698 -1.407 6.670 1.00 91.19 97 MET A CA 1
ATOM 717 C C . MET A 1 97 ? -12.135 -0.875 6.593 1.00 91.19 97 MET A C 1
ATOM 719 O O . MET A 1 97 ? -12.327 0.297 6.272 1.00 91.19 97 MET A O 1
ATOM 723 N N . LEU A 1 98 ? -13.133 -1.695 6.941 1.00 91.06 98 LEU A N 1
ATOM 724 C CA . LEU A 1 98 ? -14.546 -1.300 6.917 1.00 91.06 98 LEU A CA 1
ATOM 725 C C . LEU A 1 98 ? -14.846 -0.137 7.878 1.00 91.06 98 LEU A C 1
ATOM 727 O O . LEU A 1 98 ? -15.570 0.794 7.531 1.00 91.06 98 LEU A O 1
ATOM 731 N N . GLU A 1 99 ? -14.269 -0.173 9.077 1.00 91.12 99 GLU A N 1
ATOM 732 C CA . GLU A 1 99 ? -14.546 0.805 10.134 1.00 91.12 99 GLU A CA 1
ATOM 733 C C . GLU A 1 99 ? -13.672 2.066 10.039 1.00 91.12 99 GLU A C 1
ATOM 735 O O . GLU A 1 99 ? -13.920 3.038 10.755 1.00 91.12 99 GLU A O 1
ATOM 740 N N . THR A 1 100 ? -12.668 2.104 9.157 1.00 90.62 100 THR A N 1
ATOM 741 C CA . THR A 1 100 ? -11.690 3.210 9.084 1.00 90.62 100 THR A CA 1
ATOM 742 C C . THR A 1 100 ? -12.351 4.558 8.782 1.00 90.62 100 THR A C 1
ATOM 744 O O . THR A 1 100 ? -11.950 5.583 9.331 1.00 90.62 100 THR A O 1
ATOM 747 N N . HIS A 1 101 ? -13.410 4.570 7.971 1.00 86.81 101 HIS A N 1
ATOM 748 C CA . HIS A 1 101 ? -14.136 5.791 7.594 1.00 86.81 101 HIS A CA 1
ATOM 749 C C . HIS A 1 101 ? -14.896 6.456 8.750 1.00 86.81 101 HIS A C 1
ATOM 751 O O . HIS A 1 101 ? -15.312 7.604 8.634 1.00 86.81 101 HIS A O 1
ATOM 757 N N . THR A 1 102 ? -15.085 5.746 9.860 1.00 88.12 102 THR A N 1
ATOM 758 C CA . THR A 1 102 ? -15.781 6.268 11.045 1.00 88.12 102 THR A CA 1
ATOM 759 C C . THR A 1 102 ? -14.850 7.003 12.012 1.00 88.12 102 THR A C 1
ATOM 761 O O . THR A 1 102 ? -15.323 7.612 12.974 1.00 88.12 102 THR A O 1
ATOM 764 N N . LEU A 1 103 ? -13.531 6.916 11.798 1.00 88.25 103 LEU A N 1
ATOM 765 C CA . LEU A 1 103 ? -12.525 7.528 12.659 1.00 88.25 103 LEU A CA 1
ATOM 766 C C . LEU A 1 103 ? -12.462 9.045 12.460 1.00 88.25 103 LEU A C 1
ATOM 768 O O . LEU A 1 103 ? -12.683 9.571 11.371 1.00 88.25 103 LEU A O 1
ATOM 772 N N . THR A 1 104 ? -12.101 9.753 13.527 1.00 88.62 104 THR A N 1
ATOM 773 C CA . THR A 1 104 ? -11.850 11.196 13.479 1.00 88.62 104 THR A CA 1
ATOM 774 C C . THR A 1 104 ? -10.517 11.499 12.785 1.00 88.62 104 THR A C 1
ATOM 776 O O . THR A 1 104 ? -9.594 10.677 12.778 1.00 88.62 104 THR A O 1
ATOM 779 N N . GLY A 1 105 ? -10.376 12.707 12.226 1.00 85.69 105 GLY A N 1
ATOM 780 C CA . GLY A 1 105 ? -9.156 13.117 11.518 1.00 85.69 105 GLY A CA 1
ATOM 781 C C . GLY A 1 105 ? -7.884 13.057 12.378 1.00 85.69 105 GLY A C 1
ATOM 782 O O . GLY A 1 105 ? -6.821 12.697 11.876 1.00 85.69 105 GLY A O 1
ATOM 783 N N . SER A 1 106 ? -7.985 13.335 13.683 1.00 86.31 106 SER A N 1
ATOM 784 C CA . SER A 1 106 ? -6.858 13.233 14.622 1.00 86.31 106 SER A CA 1
ATOM 785 C C . SER A 1 106 ? -6.417 11.783 14.847 1.00 86.31 106 SER A C 1
ATOM 787 O O . SER A 1 106 ? -5.218 11.505 14.816 1.00 86.31 106 SER A O 1
ATOM 789 N N . CYS A 1 107 ? -7.357 10.846 15.005 1.00 88.00 107 CYS A N 1
ATOM 790 C CA . CYS A 1 107 ? -7.052 9.417 15.109 1.00 88.00 107 CYS A CA 1
ATOM 791 C C . CYS A 1 107 ? -6.429 8.876 13.814 1.00 88.00 107 CYS A C 1
ATOM 793 O O . CYS A 1 107 ? -5.445 8.140 13.868 1.00 88.00 107 CYS A O 1
ATOM 795 N N . LEU A 1 108 ? -6.952 9.274 12.649 1.00 88.12 108 LEU A N 1
ATOM 796 C CA . LEU A 1 108 ? -6.404 8.886 11.344 1.00 88.12 108 LEU A CA 1
ATOM 797 C C . LEU A 1 108 ? -4.974 9.399 11.139 1.00 88.12 108 LEU A C 1
ATOM 799 O O . LEU A 1 108 ? -4.126 8.659 10.640 1.00 88.12 108 LEU A O 1
ATOM 803 N N . ALA A 1 109 ? -4.682 10.634 11.560 1.00 85.31 109 ALA A N 1
ATOM 804 C CA . ALA A 1 109 ? -3.326 11.170 11.532 1.00 85.31 109 ALA A CA 1
ATOM 805 C C . ALA A 1 109 ? -2.387 10.346 12.429 1.00 85.31 109 ALA A C 1
ATOM 807 O O . ALA A 1 109 ? -1.345 9.885 11.973 1.00 85.31 109 ALA A O 1
ATOM 808 N N . GLN A 1 110 ? -2.783 10.059 13.672 1.00 88.44 110 GLN A N 1
ATOM 809 C CA . GLN A 1 110 ? -1.972 9.232 14.574 1.00 88.44 110 GLN A CA 1
ATOM 810 C C . GLN A 1 110 ? -1.695 7.833 14.001 1.00 88.44 110 GLN A C 1
ATOM 812 O O . GLN A 1 110 ? -0.556 7.369 14.055 1.00 88.44 110 GLN A O 1
ATOM 817 N N . LEU A 1 111 ? -2.694 7.183 13.393 1.00 89.19 111 LEU A N 1
ATOM 818 C CA . LEU A 1 111 ? -2.503 5.896 12.715 1.00 89.19 111 LEU A CA 1
ATOM 819 C C . LEU A 1 111 ? -1.535 6.000 11.534 1.00 89.19 111 LEU A C 1
ATOM 821 O O . LEU A 1 111 ? -0.654 5.153 11.389 1.00 89.19 111 LEU A O 1
ATOM 825 N N . ALA A 1 112 ? -1.655 7.041 10.709 1.00 84.56 112 ALA A N 1
ATOM 826 C CA . ALA A 1 112 ? -0.743 7.257 9.592 1.00 84.56 112 ALA A CA 1
ATOM 827 C C . ALA A 1 112 ? 0.708 7.442 10.070 1.00 84.56 112 ALA A C 1
ATOM 829 O O . ALA A 1 112 ? 1.613 6.826 9.505 1.00 84.56 112 ALA A O 1
ATOM 830 N N . SER A 1 113 ? 0.931 8.221 11.135 1.00 84.44 113 SER A N 1
ATOM 831 C CA . SER A 1 113 ? 2.245 8.357 11.779 1.00 84.44 113 SER A CA 1
ATOM 832 C C . SER A 1 113 ? 2.807 7.011 12.245 1.00 84.44 113 SER A C 1
ATOM 834 O O . SER A 1 113 ? 3.955 6.701 11.933 1.00 84.44 113 SER A O 1
ATOM 836 N N . LEU A 1 114 ? 1.998 6.183 12.917 1.00 86.06 114 LEU A N 1
ATOM 837 C CA . LEU A 1 114 ? 2.426 4.862 13.394 1.00 86.06 114 LEU A CA 1
ATOM 838 C C . LEU A 1 114 ? 2.880 3.947 12.252 1.00 86.06 114 LEU A C 1
ATOM 840 O O . LEU A 1 114 ? 3.922 3.304 12.366 1.00 86.06 114 LEU A O 1
ATOM 844 N N . PHE A 1 115 ? 2.145 3.923 11.136 1.00 81.12 115 PHE A N 1
ATOM 845 C CA . PHE A 1 115 ? 2.562 3.178 9.947 1.00 81.12 115 PHE A CA 1
ATOM 846 C C . PHE A 1 115 ? 3.889 3.693 9.390 1.00 81.12 115 PHE A C 1
ATOM 848 O O . PHE A 1 115 ? 4.781 2.898 9.103 1.00 81.12 115 PHE A O 1
ATOM 855 N N . VAL A 1 116 ? 4.053 5.012 9.260 1.00 77.25 116 VAL A N 1
ATOM 856 C CA . VAL A 1 116 ? 5.298 5.600 8.747 1.00 77.25 116 VAL A CA 1
ATOM 857 C C . VAL A 1 116 ? 6.489 5.253 9.636 1.00 77.25 116 VAL A C 1
ATOM 859 O O . VAL A 1 116 ? 7.546 4.886 9.120 1.00 77.25 116 VAL A O 1
ATOM 862 N N . ASP A 1 117 ? 6.332 5.325 10.953 1.00 81.44 117 ASP A N 1
ATOM 863 C CA . ASP A 1 117 ? 7.405 4.998 11.889 1.00 81.44 117 ASP A CA 1
ATOM 864 C C . ASP A 1 117 ? 7.727 3.499 11.885 1.00 81.44 117 ASP A C 1
ATOM 866 O O . ASP A 1 117 ? 8.900 3.119 11.859 1.00 81.44 117 ASP A O 1
ATOM 870 N N . ALA A 1 118 ? 6.715 2.633 11.800 1.00 77.88 118 ALA A N 1
ATOM 871 C CA . ALA A 1 118 ? 6.926 1.193 11.683 1.00 77.88 118 ALA A CA 1
ATOM 872 C C . ALA A 1 118 ? 7.617 0.803 10.360 1.00 77.88 118 ALA A C 1
ATOM 874 O O . ALA A 1 118 ? 8.512 -0.046 10.365 1.00 77.88 118 ALA A O 1
ATOM 875 N N . ILE A 1 119 ? 7.273 1.468 9.248 1.00 74.56 119 ILE A N 1
ATOM 876 C CA . ILE A 1 119 ? 7.923 1.290 7.938 1.00 74.56 119 ILE A CA 1
ATOM 877 C C . ILE A 1 119 ? 9.389 1.728 7.995 1.00 74.56 119 ILE A C 1
ATOM 879 O O . ILE A 1 119 ? 10.260 1.001 7.518 1.00 74.56 119 ILE A O 1
ATOM 883 N N . LYS A 1 120 ? 9.689 2.881 8.608 1.00 72.12 120 LYS A N 1
ATOM 884 C CA . LYS A 1 120 ? 11.070 3.377 8.743 1.00 72.12 120 LYS A CA 1
ATOM 885 C C . LYS A 1 120 ? 11.972 2.415 9.502 1.00 72.12 120 LYS A C 1
ATOM 887 O O . LYS A 1 120 ? 13.126 2.243 9.123 1.00 72.12 120 LYS A O 1
ATOM 892 N N . VAL A 1 121 ? 11.458 1.841 10.589 1.00 72.75 121 VAL A N 1
ATOM 893 C CA . VAL A 1 121 ? 12.218 0.936 11.463 1.00 72.75 121 VAL A CA 1
ATOM 894 C C . VAL A 1 121 ? 12.214 -0.502 10.920 1.00 72.75 121 VAL A C 1
ATOM 896 O O . VAL A 1 121 ? 12.953 -1.344 11.417 1.00 72.75 121 VAL A O 1
ATOM 899 N N . GLY A 1 122 ? 11.423 -0.795 9.881 1.00 68.00 122 GLY A N 1
ATOM 900 C CA . GLY A 1 122 ? 11.337 -2.129 9.282 1.00 68.00 122 GLY A CA 1
ATOM 901 C C . GLY A 1 122 ? 10.624 -3.153 10.168 1.00 68.00 122 GLY A C 1
ATOM 902 O O . GLY A 1 122 ? 10.895 -4.342 10.063 1.00 68.00 122 GLY A O 1
ATOM 903 N N . LYS A 1 123 ? 9.716 -2.710 11.048 1.00 67.31 123 LYS A N 1
ATOM 904 C CA . LYS A 1 123 ? 8.994 -3.576 12.006 1.00 67.31 123 LYS A CA 1
ATOM 905 C C . LYS A 1 123 ? 7.769 -4.290 11.415 1.00 67.31 123 LYS A C 1
ATOM 907 O O . LYS A 1 123 ? 7.021 -4.922 12.151 1.00 67.31 123 LYS A O 1
ATOM 912 N N . MET A 1 124 ? 7.550 -4.183 10.107 1.00 68.25 124 MET A N 1
ATOM 913 C CA . MET A 1 124 ? 6.384 -4.742 9.416 1.00 68.25 124 MET A CA 1
ATOM 914 C C . MET A 1 124 ? 6.744 -6.118 8.848 1.00 68.25 124 MET A C 1
ATOM 916 O O . MET A 1 124 ? 7.073 -6.236 7.670 1.00 68.25 124 MET A O 1
ATOM 920 N N . GLY A 1 125 ? 6.788 -7.129 9.721 1.00 65.81 125 GLY A N 1
ATOM 921 C CA . GLY A 1 125 ? 7.317 -8.457 9.400 1.00 65.81 125 GLY A CA 1
ATOM 922 C C . GLY A 1 125 ? 6.510 -9.216 8.342 1.00 65.81 125 GLY A C 1
ATOM 923 O O . GLY A 1 125 ? 7.083 -9.714 7.376 1.00 65.81 125 GLY A O 1
ATOM 924 N N . SER A 1 126 ? 5.185 -9.292 8.500 1.00 69.69 126 SER A N 1
ATOM 925 C CA . SER A 1 126 ? 4.279 -10.007 7.585 1.00 69.69 126 SER A CA 1
ATOM 926 C C . SER A 1 126 ? 3.768 -9.130 6.438 1.00 69.69 126 SER A C 1
ATOM 928 O O . SER A 1 126 ? 3.406 -9.634 5.376 1.00 69.69 126 SER A O 1
ATOM 930 N N . GLY A 1 127 ? 3.689 -7.819 6.671 1.00 72.19 127 GLY A N 1
ATOM 931 C CA . GLY A 1 127 ? 3.136 -6.836 5.753 1.00 72.19 127 GLY A CA 1
ATOM 932 C C . GLY A 1 127 ? 1.600 -6.816 5.649 1.00 72.19 127 GLY A C 1
ATOM 933 O O . GLY A 1 127 ? 1.017 -5.878 5.101 1.00 72.19 127 GLY A O 1
ATOM 934 N N . LYS A 1 128 ? 0.888 -7.796 6.206 1.00 75.94 128 LYS A N 1
ATOM 935 C CA . LYS A 1 128 ? -0.578 -7.884 6.077 1.00 75.94 128 LYS A CA 1
ATOM 936 C C . LYS A 1 128 ? -1.301 -6.626 6.562 1.00 75.94 128 LYS A C 1
ATOM 938 O O . LYS A 1 128 ? -2.262 -6.178 5.946 1.00 75.94 128 LYS A O 1
ATOM 943 N N . SER A 1 129 ? -0.821 -6.002 7.636 1.00 81.19 129 SER A N 1
ATOM 944 C CA . SER A 1 129 ? -1.449 -4.793 8.179 1.00 81.19 129 SER A CA 1
ATOM 945 C C . SER A 1 129 ? -1.272 -3.560 7.294 1.00 81.19 129 SER A C 1
ATOM 947 O O . SER A 1 129 ? -2.021 -2.596 7.423 1.00 81.19 129 SER A O 1
ATOM 949 N N . LEU A 1 130 ? -0.326 -3.570 6.356 1.00 78.94 130 LEU A N 1
ATOM 950 C CA . LEU A 1 130 ? -0.129 -2.449 5.442 1.00 78.94 130 LEU A CA 1
ATOM 951 C C . LEU A 1 130 ? -1.165 -2.400 4.315 1.00 78.94 130 LEU A C 1
ATOM 953 O O . LEU A 1 130 ? -1.271 -1.367 3.659 1.00 78.94 130 LEU A O 1
ATOM 957 N N . GLU A 1 131 ? -1.977 -3.444 4.138 1.00 80.69 131 GLU A N 1
ATOM 958 C CA . GLU A 1 131 ? -3.183 -3.385 3.299 1.00 80.69 131 GLU A CA 1
ATOM 959 C C . GLU A 1 131 ? -4.197 -2.355 3.824 1.00 80.69 131 GLU A C 1
ATOM 961 O O . GLU A 1 131 ? -4.941 -1.749 3.053 1.00 80.69 131 GLU A O 1
ATOM 966 N N . LEU A 1 132 ? -4.168 -2.073 5.132 1.00 85.00 132 LEU A N 1
ATOM 967 C CA . LEU A 1 132 ? -4.987 -1.044 5.773 1.00 85.00 132 LEU A CA 1
ATOM 968 C C . LEU A 1 132 ? -4.486 0.379 5.486 1.00 85.00 132 LEU A C 1
ATOM 970 O O . LEU A 1 132 ? -5.270 1.332 5.491 1.00 85.00 132 LEU A O 1
ATOM 974 N N . PHE A 1 133 ? -3.183 0.547 5.248 1.00 82.00 133 PHE A N 1
ATOM 975 C CA . PHE A 1 133 ? -2.552 1.864 5.173 1.00 82.00 133 PHE A CA 1
ATOM 976 C C . PHE A 1 133 ? -3.155 2.765 4.077 1.00 82.00 133 PHE A C 1
ATOM 978 O O . PHE A 1 133 ? -3.444 3.933 4.363 1.00 82.00 133 PHE A O 1
ATOM 985 N N . PRO A 1 134 ? -3.452 2.271 2.857 1.00 77.62 134 PRO A N 1
ATOM 986 C CA . PRO A 1 134 ? -4.136 3.087 1.862 1.00 77.62 134 PRO A CA 1
ATOM 987 C C . PRO A 1 134 ? -5.567 3.485 2.248 1.00 77.62 134 PRO A C 1
ATOM 989 O O . PRO A 1 134 ? -6.016 4.586 1.925 1.00 77.62 134 PRO A O 1
ATOM 992 N N . THR A 1 135 ? -6.298 2.641 2.972 1.00 84.00 135 THR A N 1
ATOM 993 C CA . THR A 1 135 ? -7.641 2.995 3.453 1.00 84.00 135 THR A CA 1
ATOM 994 C C . THR A 1 135 ? -7.562 4.134 4.470 1.00 84.00 135 THR A C 1
ATOM 996 O O . THR A 1 135 ? -8.311 5.105 4.361 1.00 84.00 135 THR A O 1
ATOM 999 N N . VAL A 1 136 ? -6.587 4.089 5.387 1.00 85.56 136 VAL A N 1
ATOM 1000 C CA . VAL A 1 136 ? -6.329 5.158 6.374 1.00 85.56 136 VAL A CA 1
ATOM 1001 C C . VAL A 1 136 ? -5.991 6.475 5.687 1.00 85.56 136 VAL A C 1
ATOM 1003 O O . VAL A 1 136 ? -6.575 7.510 6.004 1.00 85.56 136 VAL A O 1
ATOM 1006 N N . LEU A 1 137 ? -5.087 6.450 4.709 1.00 78.06 137 LEU A N 1
ATOM 1007 C CA . LEU A 1 137 ? -4.714 7.646 3.958 1.00 78.06 137 LEU A CA 1
ATOM 1008 C C . LEU A 1 137 ? -5.885 8.192 3.117 1.00 78.06 137 LEU A C 1
ATOM 1010 O O . LEU A 1 137 ? -6.014 9.410 2.986 1.00 78.06 137 LEU A O 1
ATOM 1014 N N . THR A 1 138 ? -6.752 7.325 2.577 1.00 79.12 138 THR A N 1
ATOM 1015 C CA . THR A 1 138 ? -7.964 7.738 1.844 1.00 79.12 138 THR A CA 1
ATOM 1016 C C . THR A 1 138 ? -8.946 8.423 2.778 1.00 79.12 138 THR A C 1
ATOM 1018 O O . THR A 1 138 ? -9.407 9.523 2.478 1.00 79.12 138 THR A O 1
ATOM 1021 N N . ALA A 1 139 ? -9.230 7.820 3.931 1.00 83.06 139 ALA A N 1
ATOM 1022 C CA . ALA A 1 139 ? -10.117 8.403 4.929 1.00 83.06 139 ALA A CA 1
ATOM 1023 C C . ALA A 1 139 ? -9.569 9.743 5.443 1.00 83.06 139 ALA A C 1
ATOM 1025 O O . ALA A 1 139 ? -10.292 10.734 5.462 1.00 83.06 139 ALA A O 1
ATOM 1026 N N . LEU A 1 140 ? -8.264 9.814 5.734 1.00 81.06 140 LEU A N 1
ATOM 1027 C CA . LEU A 1 140 ? -7.598 11.056 6.128 1.00 81.06 140 LEU A CA 1
ATOM 1028 C C . LEU A 1 140 ? -7.683 12.119 5.027 1.00 81.06 140 LEU A C 1
ATOM 1030 O O . LEU A 1 140 ? -7.715 13.314 5.309 1.00 81.06 140 LEU A O 1
ATOM 1034 N N . SER A 1 141 ? -7.710 11.699 3.760 1.00 74.25 141 SER A N 1
ATOM 1035 C CA . SER A 1 141 ? -7.814 12.622 2.636 1.00 74.25 141 SER A CA 1
ATOM 1036 C C . SER A 1 141 ? -9.159 13.310 2.506 1.00 74.25 141 SER A C 1
ATOM 1038 O O . SER A 1 141 ? -9.180 14.436 2.019 1.00 74.25 141 SER A O 1
ATOM 1040 N N . ALA A 1 142 ? -10.221 12.662 2.978 1.00 77.88 142 ALA A N 1
ATOM 1041 C CA . ALA A 1 142 ? -11.566 13.213 3.029 1.00 77.88 142 ALA A CA 1
ATOM 1042 C C . ALA A 1 142 ? -11.784 14.146 4.237 1.00 77.88 142 ALA A C 1
ATOM 1044 O O . ALA A 1 142 ? -12.827 14.783 4.335 1.00 77.88 142 ALA A O 1
ATOM 1045 N N . CYS A 1 143 ? -10.825 14.238 5.168 1.00 76.12 143 CYS A N 1
ATOM 1046 C CA . CYS A 1 143 ? -10.878 15.182 6.281 1.00 76.12 143 CYS A CA 1
ATOM 1047 C C . CYS A 1 143 ? -10.284 16.542 5.854 1.00 76.12 143 CYS A C 1
ATOM 1049 O O . CYS A 1 143 ? -9.063 16.705 5.799 1.00 76.12 143 CYS A O 1
ATOM 1051 N N . ASP A 1 144 ? -11.149 17.522 5.576 1.00 57.56 144 ASP A N 1
ATOM 1052 C CA . ASP A 1 144 ? -10.826 18.808 4.924 1.00 57.56 144 ASP A CA 1
ATOM 1053 C C . ASP A 1 144 ? -9.821 19.735 5.652 1.00 57.56 144 ASP A C 1
ATOM 1055 O O . ASP A 1 144 ? -9.329 20.686 5.050 1.00 57.56 144 ASP A O 1
ATOM 1059 N N . SER A 1 145 ? -9.455 19.495 6.917 1.00 55.72 145 SER A N 1
ATOM 1060 C CA . SER A 1 145 ? -8.731 20.492 7.734 1.00 55.72 145 SER A CA 1
ATOM 1061 C C . SER A 1 145 ? -7.228 20.257 7.962 1.00 55.72 145 SER A C 1
ATOM 1063 O O . SER A 1 145 ? -6.545 21.173 8.412 1.00 55.72 145 SER A O 1
ATOM 1065 N N . LEU A 1 146 ? -6.672 19.077 7.654 1.00 54.47 146 LEU A N 1
ATOM 1066 C CA . LEU A 1 146 ? -5.265 18.726 7.974 1.00 54.47 146 LEU A CA 1
ATOM 1067 C C . LEU A 1 146 ? -4.503 18.079 6.805 1.00 54.47 146 LEU A C 1
ATOM 1069 O O . LEU A 1 146 ? -3.387 17.581 6.955 1.00 54.47 146 LEU A O 1
ATOM 1073 N N . ALA A 1 147 ? -5.119 18.037 5.627 1.00 56.91 147 ALA A N 1
ATOM 1074 C CA . ALA A 1 147 ? -4.823 16.990 4.668 1.00 56.91 147 ALA A CA 1
ATOM 1075 C C . ALA A 1 147 ? -3.516 17.211 3.887 1.00 56.91 147 ALA A C 1
ATOM 1077 O O . ALA A 1 147 ? -2.750 16.274 3.734 1.00 56.91 147 ALA A O 1
ATOM 1078 N N . PHE A 1 148 ? -3.221 18.397 3.355 1.00 57.75 148 PHE A N 1
ATOM 1079 C CA . PHE A 1 148 ? -2.164 18.503 2.335 1.00 57.75 148 PHE A CA 1
ATOM 1080 C C . PHE A 1 148 ? -0.732 18.485 2.898 1.00 57.75 148 PHE A C 1
ATOM 1082 O O . PHE A 1 148 ? 0.112 17.702 2.457 1.00 57.75 148 PHE A O 1
ATOM 1089 N N . GLU A 1 149 ? -0.450 19.330 3.888 1.00 62.19 149 GLU A N 1
ATOM 1090 C CA . GLU A 1 149 ? 0.912 19.538 4.390 1.00 62.19 149 GLU A CA 1
ATOM 1091 C C . GLU A 1 149 ? 1.416 18.345 5.211 1.00 62.19 149 GLU A C 1
ATOM 1093 O O . GLU A 1 149 ? 2.534 17.865 5.005 1.00 62.19 149 GLU A O 1
ATOM 1098 N N . TYR A 1 150 ? 0.540 17.773 6.039 1.00 65.19 150 TYR A N 1
ATOM 1099 C CA . TYR A 1 150 ? 0.814 16.546 6.779 1.00 65.19 150 TYR A CA 1
ATOM 1100 C C . TYR A 1 150 ? 1.057 15.353 5.836 1.00 65.19 150 TYR A C 1
ATOM 1102 O O . TYR A 1 150 ? 2.015 14.603 6.017 1.00 65.19 150 TYR A O 1
ATOM 1110 N N . LYS A 1 151 ? 0.289 15.221 4.743 1.00 63.75 151 LYS A N 1
ATOM 1111 C CA . LYS A 1 151 ? 0.533 14.184 3.721 1.00 63.75 151 LYS A CA 1
ATOM 1112 C C . LYS A 1 151 ? 1.875 14.365 3.013 1.00 63.75 151 LYS A C 1
ATOM 1114 O O . LYS A 1 151 ? 2.583 13.384 2.791 1.00 63.75 151 LYS A O 1
ATOM 1119 N N . LYS A 1 152 ? 2.261 15.601 2.680 1.00 66.12 152 LYS A N 1
ATOM 1120 C CA . LYS A 1 152 ? 3.576 15.890 2.081 1.00 66.12 152 LYS A CA 1
ATOM 1121 C C . LYS A 1 152 ? 4.712 15.487 3.025 1.00 66.12 152 LYS A C 1
ATOM 1123 O O . LYS A 1 152 ? 5.690 14.881 2.580 1.00 66.12 152 LYS A O 1
ATOM 1128 N N . GLN A 1 153 ? 4.572 15.777 4.318 1.00 69.25 153 GLN A N 1
ATOM 1129 C CA . GLN A 1 153 ? 5.528 15.355 5.343 1.00 69.25 153 GLN A CA 1
ATOM 1130 C C . GLN A 1 153 ? 5.585 13.827 5.475 1.00 69.25 153 GLN A C 1
ATOM 1132 O O . GLN A 1 153 ? 6.683 13.274 5.428 1.00 69.25 153 GLN A O 1
ATOM 1137 N N . LEU A 1 154 ? 4.441 13.133 5.532 1.00 67.31 154 LEU A N 1
ATOM 1138 C CA . LEU A 1 154 ? 4.377 11.664 5.572 1.00 67.31 154 LEU A CA 1
ATOM 1139 C C . LEU A 1 154 ? 5.085 11.028 4.369 1.00 67.31 154 LEU A C 1
ATOM 1141 O O . LEU A 1 154 ? 5.879 10.108 4.535 1.00 67.31 154 LEU A O 1
ATOM 1145 N N . ILE A 1 155 ? 4.867 11.546 3.160 1.00 64.62 155 ILE A N 1
ATOM 1146 C CA . ILE A 1 155 ? 5.487 11.005 1.943 1.00 64.62 155 ILE A CA 1
ATOM 1147 C C . ILE A 1 155 ? 6.996 11.255 1.935 1.00 64.62 155 ILE A C 1
ATOM 1149 O O . ILE A 1 155 ? 7.774 10.359 1.604 1.00 64.62 155 ILE A O 1
ATOM 1153 N N . ASN A 1 156 ? 7.443 12.447 2.331 1.00 66.62 156 ASN A N 1
ATOM 1154 C CA . ASN A 1 156 ? 8.873 12.731 2.448 1.00 66.62 156 ASN A CA 1
ATOM 1155 C C . ASN A 1 156 ? 9.558 11.831 3.478 1.00 66.62 156 ASN A C 1
ATOM 1157 O O . ASN A 1 156 ? 10.652 11.323 3.224 1.00 66.62 156 ASN A O 1
ATOM 1161 N N . SER A 1 157 ? 8.875 11.614 4.593 1.00 68.69 157 SER A N 1
ATOM 1162 C CA . SER A 1 157 ? 9.276 10.755 5.696 1.00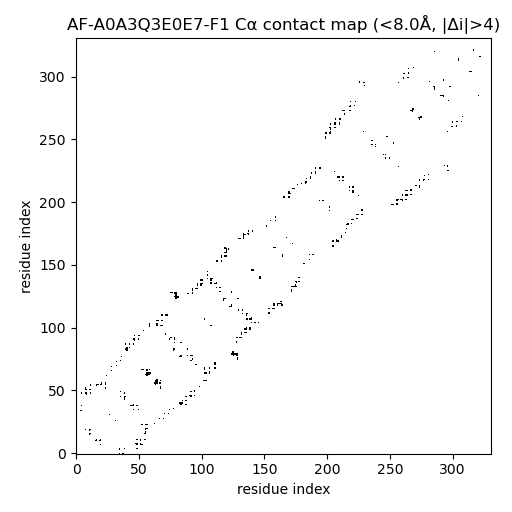 68.69 157 SER A CA 1
ATOM 1163 C C . SER A 1 157 ? 9.394 9.287 5.260 1.00 68.69 157 SER A C 1
ATOM 1165 O O . SER A 1 157 ? 10.428 8.663 5.497 1.00 68.69 157 SER A O 1
ATOM 1167 N N . LEU A 1 158 ? 8.406 8.767 4.521 1.00 65.38 158 LEU A N 1
ATOM 1168 C CA . LEU A 1 158 ? 8.429 7.421 3.938 1.00 65.38 158 LEU A CA 1
ATOM 1169 C C . LEU A 1 158 ? 9.591 7.249 2.966 1.00 65.38 158 LEU A C 1
ATOM 1171 O O . LEU A 1 158 ? 10.416 6.353 3.133 1.00 65.38 158 LEU A O 1
ATOM 1175 N N . CYS A 1 159 ? 9.717 8.155 1.995 1.00 59.09 159 CYS A N 1
ATOM 1176 C CA . CYS A 1 159 ? 10.705 8.018 0.930 1.00 59.09 159 CYS A CA 1
ATOM 1177 C C . CYS A 1 159 ? 12.166 8.245 1.372 1.00 59.09 159 CYS A C 1
ATOM 1179 O O . CYS A 1 159 ? 13.053 8.297 0.521 1.00 59.09 159 CYS A O 1
ATOM 1181 N N . SER A 1 160 ? 12.417 8.446 2.666 1.00 62.38 160 SER A N 1
ATOM 1182 C CA . SER A 1 160 ? 13.763 8.580 3.235 1.00 62.38 160 SER A CA 1
ATOM 1183 C C . SER A 1 160 ? 14.308 7.259 3.806 1.00 62.38 160 SER A C 1
ATOM 1185 O O . SER A 1 160 ? 15.476 7.205 4.180 1.00 62.38 160 SER A O 1
ATOM 1187 N N . SER A 1 161 ? 13.502 6.189 3.864 1.00 58.50 161 SER A N 1
ATOM 1188 C CA . SER A 1 161 ? 13.896 4.882 4.426 1.00 58.50 161 SER A CA 1
ATOM 1189 C C . SER A 1 161 ? 14.285 3.854 3.344 1.00 58.50 161 SER A C 1
ATOM 1191 O O . SER A 1 161 ? 13.729 3.863 2.249 1.00 58.50 161 SER A O 1
ATOM 1193 N N . ARG A 1 162 ? 15.287 2.994 3.621 1.00 54.44 162 ARG A N 1
ATOM 1194 C CA . ARG A 1 162 ? 15.961 2.136 2.613 1.00 54.44 162 ARG A CA 1
ATOM 1195 C C . ARG A 1 162 ? 15.390 0.715 2.472 1.00 54.44 162 ARG A C 1
ATOM 1197 O O . ARG A 1 162 ? 15.402 0.198 1.364 1.00 54.44 162 ARG A O 1
ATOM 1204 N N . SER A 1 163 ? 14.923 0.073 3.544 1.00 48.88 163 SER A N 1
ATOM 1205 C CA . SER A 1 163 ? 14.758 -1.397 3.590 1.00 48.88 163 SER A CA 1
ATOM 1206 C C . SER A 1 163 ? 13.320 -1.932 3.484 1.00 48.88 163 SER A C 1
ATOM 1208 O O . SER A 1 163 ? 13.145 -3.084 3.115 1.00 48.88 163 SER A O 1
ATOM 1210 N N . GLY A 1 164 ? 12.280 -1.128 3.726 1.00 49.41 164 GLY A N 1
ATOM 1211 C CA . GLY A 1 164 ? 10.871 -1.528 3.521 1.00 49.41 164 GLY A CA 1
ATOM 1212 C C . GLY A 1 164 ? 10.265 -1.038 2.199 1.00 49.41 164 GLY A C 1
ATOM 1213 O O . GLY A 1 164 ? 9.113 -1.324 1.892 1.00 49.41 164 GLY A O 1
ATOM 1214 N N . LEU A 1 165 ? 11.033 -0.275 1.415 1.00 48.25 165 LEU A N 1
ATOM 1215 C CA . LEU A 1 165 ? 10.538 0.677 0.417 1.00 48.25 165 LEU A CA 1
ATOM 1216 C C . LEU A 1 165 ? 10.490 0.159 -1.033 1.00 48.25 165 LEU A C 1
ATOM 1218 O O . LEU A 1 165 ? 10.234 0.944 -1.941 1.00 48.25 165 LEU A O 1
ATOM 1222 N N . ILE A 1 166 ? 10.730 -1.123 -1.293 1.00 50.44 166 ILE A N 1
ATOM 1223 C CA . ILE A 1 166 ? 10.578 -1.696 -2.646 1.00 50.44 166 ILE A CA 1
ATOM 1224 C C . ILE A 1 166 ? 9.367 -2.619 -2.672 1.00 50.44 166 ILE A C 1
ATOM 1226 O O . ILE A 1 166 ? 8.451 -2.417 -3.457 1.00 50.44 166 ILE A O 1
ATOM 1230 N N . ARG A 1 167 ? 9.270 -3.551 -1.722 1.00 49.06 167 ARG A N 1
ATOM 1231 C CA . ARG A 1 167 ? 8.144 -4.492 -1.640 1.00 49.06 167 ARG A CA 1
ATOM 1232 C C . ARG A 1 167 ? 6.789 -3.804 -1.374 1.00 49.06 167 ARG A C 1
ATOM 1234 O O . ARG A 1 167 ? 5.774 -4.250 -1.898 1.00 49.06 167 ARG A O 1
ATOM 1241 N N . TYR A 1 168 ? 6.776 -2.691 -0.631 1.00 49.94 168 TYR A N 1
ATOM 1242 C CA . TYR A 1 168 ? 5.552 -1.958 -0.257 1.00 49.94 168 TYR A CA 1
ATOM 1243 C C . TYR A 1 168 ? 5.084 -0.905 -1.247 1.00 49.94 168 TYR A C 1
ATOM 1245 O O . TYR A 1 168 ? 3.895 -0.722 -1.510 1.00 49.94 168 TYR A O 1
ATOM 1253 N N . THR A 1 169 ? 6.055 -0.193 -1.787 1.00 49.91 169 THR A N 1
ATOM 1254 C CA . THR A 1 169 ? 5.897 1.073 -2.512 1.00 49.91 169 THR A CA 1
ATOM 1255 C C . THR A 1 169 ? 5.325 0.869 -3.910 1.00 49.91 169 THR A C 1
ATOM 1257 O O . THR A 1 169 ? 4.949 1.803 -4.603 1.00 49.91 169 THR A O 1
ATOM 1260 N N . ILE A 1 170 ? 5.239 -0.392 -4.295 1.00 49.44 170 ILE A N 1
ATOM 1261 C CA . ILE A 1 170 ? 4.889 -0.897 -5.600 1.00 49.44 170 ILE A CA 1
ATOM 1262 C C . ILE A 1 170 ? 3.474 -1.497 -5.569 1.00 49.44 170 ILE A C 1
ATOM 1264 O O . ILE A 1 170 ? 2.643 -1.165 -6.407 1.00 49.44 170 ILE A O 1
ATOM 1268 N N . LEU A 1 171 ? 3.177 -2.315 -4.552 1.00 47.94 171 LEU A N 1
ATOM 1269 C CA . LEU A 1 171 ? 1.894 -3.011 -4.405 1.00 47.94 171 LEU A CA 1
ATOM 1270 C C . LEU A 1 171 ? 0.781 -2.135 -3.793 1.00 47.94 171 LEU A C 1
ATOM 1272 O O . LEU A 1 171 ? -0.384 -2.355 -4.103 1.00 47.94 171 LEU A O 1
ATOM 1276 N N . HIS A 1 172 ? 1.112 -1.111 -2.987 1.00 48.31 172 HIS A N 1
ATOM 1277 C CA . HIS A 1 172 ? 0.116 -0.301 -2.253 1.00 48.31 172 HIS A CA 1
ATOM 1278 C C . HIS A 1 172 ? 0.070 1.192 -2.602 1.00 48.31 172 HIS A C 1
ATOM 1280 O O . HIS A 1 172 ? -0.843 1.888 -2.155 1.00 48.31 172 HIS A O 1
ATOM 1286 N N . ALA A 1 173 ? 0.957 1.700 -3.467 1.00 49.16 173 ALA A N 1
ATOM 1287 C CA . ALA A 1 173 ? 0.893 3.084 -3.970 1.00 49.16 173 ALA A CA 1
ATOM 1288 C C . ALA A 1 173 ? -0.379 3.387 -4.801 1.00 49.16 173 ALA A C 1
ATOM 1290 O O . ALA A 1 173 ? -0.531 4.471 -5.363 1.00 49.16 173 ALA A O 1
ATOM 1291 N N . TRP A 1 174 ? -1.299 2.422 -4.889 1.00 48.25 174 TRP A N 1
ATOM 1292 C CA . TRP A 1 174 ? -2.430 2.405 -5.793 1.00 48.25 174 TRP A CA 1
ATOM 1293 C C . TRP A 1 174 ? -3.786 2.758 -5.162 1.00 48.25 174 TRP A C 1
ATOM 1295 O O . TRP A 1 174 ? -4.633 3.231 -5.907 1.00 48.25 174 TRP A O 1
ATOM 1305 N N . ALA A 1 175 ? -4.080 2.617 -3.866 1.00 48.09 175 ALA A N 1
ATOM 1306 C CA . ALA A 1 175 ? -5.499 2.742 -3.460 1.00 48.09 175 ALA A CA 1
ATOM 1307 C C . ALA A 1 175 ? -6.061 4.179 -3.404 1.00 48.09 175 ALA A C 1
ATOM 1309 O O . ALA A 1 175 ? -7.227 4.360 -3.070 1.00 48.09 175 ALA A O 1
ATOM 1310 N N . ILE A 1 176 ? -5.280 5.212 -3.746 1.00 46.72 176 ILE A N 1
ATOM 1311 C CA . ILE A 1 176 ? -5.722 6.593 -3.557 1.00 46.72 176 ILE A CA 1
ATOM 1312 C C . ILE A 1 176 ? -5.279 7.472 -4.705 1.00 46.72 176 ILE A C 1
ATOM 1314 O O . ILE A 1 176 ? -4.093 7.627 -4.987 1.00 46.72 176 ILE A O 1
ATOM 1318 N N . SER A 1 177 ? -6.266 8.105 -5.316 1.00 49.16 177 SER A N 1
ATOM 1319 C CA . SER A 1 177 ? -6.208 9.240 -6.232 1.00 49.16 177 SER A CA 1
ATOM 1320 C C . SER A 1 177 ? -5.503 10.479 -5.651 1.00 49.16 177 SER A C 1
ATOM 1322 O O . SER A 1 177 ? -5.900 11.599 -5.952 1.00 49.16 177 SER A O 1
ATOM 1324 N N . LEU A 1 178 ? -4.513 10.315 -4.767 1.00 51.28 178 LEU A N 1
ATOM 1325 C CA . LEU A 1 178 ? -4.304 11.283 -3.704 1.00 51.28 178 LEU A CA 1
ATOM 1326 C C . LEU A 1 178 ? -3.739 12.605 -4.195 1.00 51.28 178 LEU A C 1
ATOM 1328 O O . LEU A 1 178 ? -4.353 13.601 -3.864 1.00 51.28 178 LEU A O 1
ATOM 1332 N N . TYR A 1 179 ? -2.681 12.674 -5.010 1.00 54.66 179 TYR A N 1
ATOM 1333 C CA . TYR A 1 179 ? -2.244 13.966 -5.567 1.00 54.66 179 TYR A CA 1
ATOM 1334 C C . TYR A 1 179 ? -1.414 13.789 -6.840 1.00 54.66 179 TYR A C 1
ATOM 1336 O O . TYR A 1 179 ? -0.289 13.287 -6.790 1.00 54.66 179 TYR A O 1
ATOM 1344 N N . LYS A 1 180 ? -1.918 14.292 -7.977 1.00 58.84 180 LYS A N 1
ATOM 1345 C CA . LYS A 1 180 ? -1.143 14.431 -9.229 1.00 58.84 180 LYS A CA 1
ATOM 1346 C C . LYS A 1 180 ? 0.184 15.176 -9.016 1.00 58.84 180 LYS A C 1
ATOM 1348 O O . LYS A 1 180 ? 1.136 14.943 -9.748 1.00 58.84 180 LYS A O 1
ATOM 1353 N N . GLU A 1 181 ? 0.244 16.039 -8.004 1.00 60.50 181 GLU A N 1
ATOM 1354 C CA . GLU A 1 181 ? 1.400 16.876 -7.668 1.00 60.50 181 GLU A CA 1
ATOM 1355 C C . GLU A 1 181 ? 2.509 16.137 -6.908 1.00 60.50 181 GLU A C 1
ATOM 1357 O O . GLU A 1 181 ? 3.677 16.506 -7.014 1.00 60.50 181 GLU A O 1
ATOM 1362 N N . VAL A 1 182 ? 2.175 15.084 -6.154 1.00 62.22 182 VAL A N 1
ATOM 1363 C CA . VAL A 1 182 ? 3.157 14.359 -5.324 1.00 62.22 182 VAL A CA 1
ATOM 1364 C C . VAL A 1 182 ? 3.708 13.121 -6.035 1.00 62.22 182 VAL A C 1
ATOM 1366 O O . VAL A 1 182 ? 4.832 12.690 -5.763 1.00 62.22 182 VAL A O 1
ATOM 1369 N N . LEU A 1 183 ? 2.956 12.593 -7.006 1.00 70.25 183 LEU A N 1
ATOM 1370 C CA . LEU A 1 183 ? 3.359 11.458 -7.834 1.00 70.25 183 LEU A CA 1
ATOM 1371 C C . LEU A 1 183 ? 4.736 11.656 -8.516 1.00 70.25 183 LEU A C 1
ATOM 1373 O O . LEU A 1 183 ? 5.551 10.740 -8.434 1.00 70.25 183 LEU A O 1
ATOM 1377 N N . PRO A 1 184 ? 5.085 12.829 -9.089 1.00 72.44 184 PRO A N 1
ATOM 1378 C CA . PRO A 1 184 ? 6.413 13.056 -9.666 1.00 72.44 184 PRO A CA 1
ATOM 1379 C C . PRO A 1 184 ? 7.565 12.916 -8.661 1.00 72.44 184 PRO A C 1
ATOM 1381 O O . PRO A 1 184 ? 8.573 12.277 -8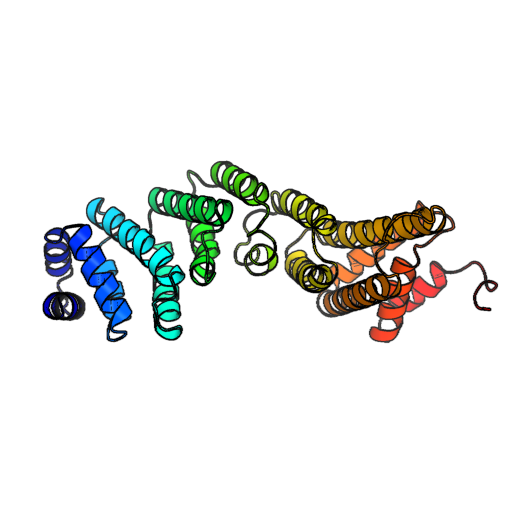.955 1.00 72.44 184 PRO A O 1
ATOM 1384 N N . VAL A 1 185 ? 7.425 13.492 -7.459 1.00 70.50 185 VAL A N 1
ATOM 1385 C CA . VAL A 1 185 ? 8.473 13.468 -6.418 1.00 70.50 185 VAL A CA 1
ATOM 1386 C C . VAL A 1 185 ? 8.720 12.043 -5.939 1.00 70.50 185 VAL A C 1
ATOM 1388 O O . VAL A 1 185 ? 9.863 11.633 -5.732 1.00 70.50 185 VAL A O 1
ATOM 1391 N N . PHE A 1 186 ? 7.641 11.284 -5.786 1.00 72.44 186 PHE A N 1
ATOM 1392 C CA . PHE A 1 186 ? 7.687 9.873 -5.454 1.00 72.44 186 PHE A CA 1
ATOM 1393 C C . PHE A 1 186 ? 8.407 9.055 -6.534 1.00 72.44 186 PHE A C 1
ATOM 1395 O O . PHE A 1 186 ? 9.359 8.338 -6.227 1.00 72.44 186 PHE A O 1
ATOM 1402 N N . LEU A 1 187 ? 8.011 9.220 -7.800 1.00 74.94 187 LEU A N 1
ATOM 1403 C CA . LEU A 1 187 ? 8.601 8.498 -8.928 1.00 74.94 187 LEU A CA 1
ATOM 1404 C C . LEU A 1 187 ? 10.103 8.751 -9.050 1.00 74.94 187 LEU A C 1
ATOM 1406 O O . LEU A 1 187 ? 10.860 7.802 -9.227 1.00 74.94 187 LEU A O 1
ATOM 1410 N N . ILE A 1 188 ? 10.554 9.997 -8.877 1.00 75.38 188 ILE A N 1
ATOM 1411 C CA . ILE A 1 188 ? 11.986 10.329 -8.876 1.00 75.38 188 ILE A CA 1
ATOM 1412 C C . ILE A 1 188 ? 12.732 9.528 -7.803 1.00 75.38 188 ILE A C 1
ATOM 1414 O O . ILE A 1 188 ? 13.821 9.018 -8.058 1.00 75.38 188 ILE A O 1
ATOM 1418 N N . LYS A 1 189 ? 12.168 9.401 -6.598 1.00 73.81 189 LYS A N 1
ATOM 1419 C CA . LYS A 1 189 ? 12.816 8.658 -5.511 1.00 73.81 189 LYS A CA 1
ATOM 1420 C C . LYS A 1 189 ? 12.849 7.156 -5.791 1.00 73.81 189 LYS A C 1
ATOM 1422 O O . LYS A 1 189 ? 13.901 6.559 -5.588 1.00 73.81 189 LYS A O 1
ATOM 1427 N N . VAL A 1 190 ? 11.769 6.575 -6.320 1.00 75.38 190 VAL A N 1
ATOM 1428 C CA . VAL A 1 190 ? 11.732 5.153 -6.710 1.00 75.38 190 VAL A CA 1
ATOM 1429 C C . VAL A 1 190 ? 12.727 4.860 -7.837 1.00 75.38 190 VAL A C 1
ATOM 1431 O O . VAL A 1 190 ? 13.506 3.919 -7.736 1.00 75.38 190 VAL A O 1
ATOM 1434 N N . LEU A 1 191 ? 12.783 5.701 -8.872 1.00 78.19 191 LEU A N 1
ATOM 1435 C CA . LEU A 1 191 ? 13.737 5.550 -9.977 1.00 78.19 191 LEU A CA 1
ATOM 1436 C C . LEU A 1 191 ? 15.193 5.652 -9.497 1.00 78.19 191 LEU A C 1
ATOM 1438 O O . LEU A 1 191 ? 16.041 4.871 -9.916 1.00 78.19 191 LEU A O 1
ATOM 1442 N N . ARG A 1 192 ? 15.489 6.547 -8.544 1.00 79.88 192 ARG A N 1
ATOM 1443 C CA . ARG A 1 192 ? 16.817 6.632 -7.905 1.00 79.88 192 ARG A CA 1
ATOM 1444 C C . ARG A 1 192 ? 17.186 5.394 -7.087 1.00 79.88 192 ARG A C 1
ATOM 1446 O O . ARG A 1 192 ? 18.358 5.240 -6.752 1.00 79.88 192 ARG A O 1
ATOM 1453 N N . MET A 1 193 ? 16.225 4.548 -6.721 1.00 74.56 193 MET A N 1
ATOM 1454 C CA . MET A 1 193 ? 16.506 3.294 -6.024 1.00 74.56 193 MET A CA 1
ATOM 1455 C C . MET A 1 193 ? 16.936 2.172 -6.960 1.00 74.56 193 MET A C 1
ATOM 1457 O O . MET A 1 193 ? 17.559 1.241 -6.469 1.00 74.56 193 MET A O 1
ATOM 1461 N N . PHE A 1 194 ? 16.690 2.258 -8.272 1.00 80.50 194 PHE A N 1
ATOM 1462 C CA . PHE A 1 194 ? 17.060 1.193 -9.214 1.00 80.50 194 PHE A CA 1
ATOM 1463 C C . PHE A 1 194 ? 18.557 0.852 -9.154 1.00 80.50 194 PHE A C 1
ATOM 1465 O O . PHE A 1 194 ? 18.939 -0.301 -9.281 1.00 80.50 194 PHE A O 1
ATOM 1472 N N . THR A 1 195 ? 19.417 1.839 -8.894 1.00 80.44 195 THR A N 1
ATOM 1473 C CA . THR A 1 195 ? 20.872 1.637 -8.767 1.00 80.44 195 THR A CA 1
ATOM 1474 C C . THR A 1 195 ? 21.306 1.006 -7.443 1.00 80.44 195 THR A C 1
ATOM 1476 O O . THR A 1 195 ? 22.485 0.724 -7.260 1.00 80.44 195 THR A O 1
ATOM 1479 N N . LYS A 1 196 ? 20.385 0.829 -6.492 1.00 79.00 196 LYS A N 1
ATOM 1480 C CA . LYS A 1 196 ? 20.636 0.239 -5.168 1.00 79.00 196 LYS A CA 1
ATOM 1481 C C . LYS A 1 196 ? 19.999 -1.142 -5.007 1.00 79.00 196 LYS A C 1
ATOM 1483 O O . LYS A 1 196 ? 20.086 -1.690 -3.911 1.00 79.00 196 LYS A O 1
ATOM 1488 N N . LEU A 1 197 ? 19.308 -1.616 -6.041 1.00 74.56 197 LEU A N 1
ATOM 1489 C CA . LEU A 1 197 ? 18.575 -2.872 -6.067 1.00 74.56 197 LEU A CA 1
ATOM 1490 C C . LEU A 1 197 ? 19.366 -3.947 -6.794 1.00 74.56 197 LEU A C 1
ATOM 1492 O O . LEU A 1 197 ? 20.139 -3.638 -7.702 1.00 74.56 197 LEU A O 1
ATOM 1496 N N . ASP A 1 198 ? 19.096 -5.200 -6.441 1.00 79.69 198 ASP A N 1
ATOM 1497 C CA . ASP A 1 198 ? 19.563 -6.324 -7.239 1.00 79.69 198 ASP A CA 1
ATOM 1498 C C . ASP A 1 198 ? 18.846 -6.328 -8.594 1.00 79.69 198 ASP A C 1
ATOM 1500 O O . ASP A 1 198 ? 17.652 -6.031 -8.700 1.00 79.69 198 ASP A O 1
ATOM 1504 N N . LEU A 1 199 ? 19.561 -6.702 -9.657 1.00 81.50 199 LEU A N 1
ATOM 1505 C CA . LEU A 1 199 ? 19.039 -6.649 -11.029 1.00 81.50 199 LEU A CA 1
ATOM 1506 C C . LEU A 1 199 ? 17.752 -7.461 -11.217 1.00 81.50 199 LEU A C 1
ATOM 1508 O O . LEU A 1 199 ? 16.882 -7.069 -11.988 1.00 81.50 199 LEU A O 1
ATOM 1512 N N . GLN A 1 200 ? 17.599 -8.566 -10.485 1.00 82.44 200 GLN A N 1
ATOM 1513 C CA . GLN A 1 200 ? 16.411 -9.426 -10.541 1.00 82.44 200 GLN A CA 1
ATOM 1514 C C . GLN A 1 200 ? 15.161 -8.770 -9.930 1.00 82.44 200 GLN A C 1
ATOM 1516 O O . GLN A 1 200 ? 14.037 -9.161 -10.242 1.00 82.44 200 GLN A O 1
ATOM 1521 N N . GLU A 1 201 ? 15.330 -7.750 -9.087 1.00 80.62 201 GLU A N 1
ATOM 1522 C CA . GLU A 1 201 ? 14.221 -7.000 -8.489 1.00 80.62 201 GLU A CA 1
ATOM 1523 C C . GLU A 1 201 ? 13.710 -5.879 -9.409 1.00 80.62 201 GLU A C 1
ATOM 1525 O O . GLU A 1 201 ? 12.604 -5.364 -9.211 1.00 80.62 201 GLU A O 1
ATOM 1530 N N . ILE A 1 202 ? 14.476 -5.529 -10.451 1.00 84.12 202 ILE A N 1
ATOM 1531 C CA . ILE A 1 202 ? 14.136 -4.454 -11.389 1.00 84.12 202 ILE A CA 1
ATOM 1532 C C . ILE A 1 202 ? 12.889 -4.785 -12.225 1.00 84.12 202 ILE A C 1
ATOM 1534 O O . ILE A 1 202 ? 11.984 -3.949 -12.242 1.00 84.12 202 ILE A O 1
ATOM 1538 N N . PRO A 1 203 ? 12.748 -5.953 -12.892 1.00 87.44 203 PRO A N 1
ATOM 1539 C CA . PRO A 1 203 ? 11.586 -6.205 -13.746 1.00 87.44 203 PRO A CA 1
ATOM 1540 C C . PRO A 1 203 ? 10.237 -6.189 -13.004 1.00 87.44 203 PRO A C 1
ATOM 1542 O O . PRO A 1 203 ? 9.319 -5.516 -13.487 1.00 87.44 203 PRO A O 1
ATOM 1545 N N . PRO A 1 204 ? 10.089 -6.814 -11.813 1.00 83.44 204 PRO A N 1
ATOM 1546 C CA . PRO A 1 204 ? 8.866 -6.692 -11.019 1.00 83.44 204 PRO A CA 1
ATOM 1547 C C . PRO A 1 204 ? 8.530 -5.241 -10.655 1.00 83.44 204 PRO A C 1
ATOM 1549 O O . PRO A 1 204 ? 7.362 -4.848 -10.687 1.00 83.44 204 PRO A O 1
ATOM 1552 N N . LEU A 1 205 ? 9.542 -4.424 -10.349 1.00 80.75 205 LEU A N 1
ATOM 1553 C CA . LEU A 1 205 ? 9.362 -3.005 -10.050 1.00 80.75 205 LEU A CA 1
ATOM 1554 C C . LEU A 1 205 ? 8.982 -2.188 -11.290 1.00 80.75 205 LEU A C 1
ATOM 1556 O O . LEU A 1 205 ? 8.077 -1.355 -11.218 1.00 80.75 205 LEU A O 1
ATOM 1560 N N . VAL A 1 206 ? 9.588 -2.473 -12.442 1.00 87.50 206 VAL A N 1
ATOM 1561 C CA . VAL A 1 206 ? 9.207 -1.885 -13.733 1.00 87.50 206 VAL A CA 1
ATOM 1562 C C . VAL A 1 206 ? 7.739 -2.168 -14.043 1.00 87.50 206 VAL A C 1
ATOM 1564 O O . VAL A 1 206 ? 6.991 -1.232 -14.323 1.00 87.50 206 VAL A O 1
ATOM 1567 N N . TYR A 1 207 ? 7.301 -3.427 -13.944 1.00 85.31 207 TYR A N 1
ATOM 1568 C CA . TYR A 1 207 ? 5.911 -3.813 -14.212 1.00 85.31 207 TYR A CA 1
ATOM 1569 C C . TYR A 1 207 ? 4.914 -2.967 -13.414 1.00 85.31 207 TYR A C 1
ATOM 1571 O O . TYR A 1 207 ? 3.908 -2.479 -13.924 1.00 85.31 207 TYR A O 1
ATOM 1579 N N . GLN A 1 208 ? 5.222 -2.739 -12.153 1.00 80.94 208 GLN A N 1
ATOM 1580 C CA . GLN A 1 208 ? 4.314 -2.085 -11.232 1.00 80.94 208 GLN A CA 1
ATOM 1581 C C . GLN A 1 208 ? 4.355 -0.557 -11.322 1.00 80.94 208 GLN A C 1
ATOM 1583 O O . GLN A 1 208 ? 3.322 0.098 -11.186 1.00 80.94 208 GLN A O 1
ATOM 1588 N N . LEU A 1 209 ? 5.512 0.032 -11.643 1.00 82.50 209 LEU A N 1
ATOM 1589 C CA . LEU A 1 209 ? 5.576 1.439 -12.047 1.00 82.50 209 LEU A CA 1
ATOM 1590 C C . LEU A 1 209 ? 4.738 1.695 -13.302 1.00 82.50 209 LEU A C 1
ATOM 1592 O O . LEU A 1 209 ? 4.079 2.732 -13.397 1.00 82.50 209 LEU A O 1
ATOM 1596 N N . LEU A 1 210 ? 4.714 0.748 -14.243 1.00 85.31 210 LEU A N 1
ATOM 1597 C CA . LEU A 1 210 ? 3.864 0.836 -15.427 1.00 85.31 210 LEU A CA 1
ATOM 1598 C C . LEU A 1 210 ? 2.374 0.757 -15.056 1.00 85.31 210 LEU A C 1
ATOM 1600 O O . LEU A 1 210 ? 1.597 1.567 -15.564 1.00 85.31 210 LEU A O 1
ATOM 1604 N N . LEU A 1 211 ? 1.974 -0.113 -14.119 1.00 80.81 211 LEU A N 1
ATOM 1605 C CA . LEU A 1 211 ? 0.601 -0.132 -13.581 1.00 80.81 211 LEU A CA 1
ATOM 1606 C C . LEU A 1 211 ? 0.222 1.196 -12.905 1.00 80.81 211 LEU A C 1
ATOM 1608 O O . LEU A 1 211 ? -0.895 1.691 -13.075 1.00 80.81 211 LEU A O 1
ATOM 1612 N N . LEU A 1 212 ? 1.151 1.808 -12.164 1.00 77.00 212 LEU A N 1
ATOM 1613 C CA . LEU A 1 212 ? 0.948 3.121 -11.550 1.00 77.00 212 LEU A CA 1
ATOM 1614 C C . LEU A 1 212 ? 0.837 4.233 -12.605 1.00 77.00 212 LEU A C 1
ATOM 1616 O O . LEU A 1 212 ? 0.041 5.159 -12.442 1.00 77.00 212 LEU A O 1
ATOM 1620 N N . SER A 1 213 ? 1.575 4.121 -13.712 1.00 82.12 213 SER A N 1
ATOM 1621 C CA . SER A 1 213 ? 1.585 5.112 -14.794 1.00 82.12 213 SER A CA 1
ATOM 1622 C C . SER A 1 213 ? 0.219 5.300 -15.473 1.00 82.12 213 SER A C 1
ATOM 1624 O O . SER A 1 213 ? -0.089 6.375 -16.005 1.00 82.12 213 SER A O 1
ATOM 1626 N N . ALA A 1 214 ? -0.662 4.296 -15.381 1.00 79.06 214 ALA A N 1
ATOM 1627 C CA . ALA A 1 214 ? -2.052 4.412 -15.816 1.00 79.06 214 ALA A CA 1
ATOM 1628 C C . ALA A 1 214 ? -2.762 5.601 -15.136 1.00 79.06 214 ALA A C 1
ATOM 1630 O O . ALA A 1 214 ? -3.563 6.285 -15.771 1.00 79.06 214 ALA A O 1
ATOM 1631 N N . LYS A 1 215 ? -2.391 5.924 -13.886 1.00 75.06 215 LYS A N 1
ATOM 1632 C CA . LYS A 1 215 ? -2.956 7.028 -13.090 1.00 75.06 215 LYS A CA 1
ATOM 1633 C C . LYS A 1 215 ? -2.301 8.393 -13.337 1.00 75.06 215 LYS A C 1
ATOM 1635 O O . LYS A 1 215 ? -2.872 9.412 -12.954 1.00 75.06 215 LYS A O 1
ATOM 1640 N N . GLY A 1 216 ? -1.130 8.448 -13.975 1.00 78.62 216 GLY A N 1
ATOM 1641 C CA . GLY A 1 216 ? -0.416 9.698 -14.257 1.00 78.62 216 GLY A CA 1
ATOM 1642 C C . GLY A 1 216 ? 1.077 9.501 -14.521 1.00 78.62 216 GLY A C 1
ATOM 1643 O O . GLY A 1 216 ? 1.597 8.401 -14.400 1.00 78.62 216 GLY A O 1
ATOM 1644 N N . CYS A 1 217 ? 1.782 10.575 -14.889 1.00 80.56 217 CYS A N 1
ATOM 1645 C CA . CYS A 1 217 ? 3.250 10.591 -15.024 1.00 80.56 217 CYS A CA 1
ATOM 1646 C C . CYS A 1 217 ? 3.861 9.561 -16.003 1.00 80.56 217 CYS A C 1
ATOM 1648 O O . CYS A 1 217 ? 5.044 9.244 -15.901 1.00 80.56 217 CYS A O 1
ATOM 1650 N N . LYS A 1 218 ? 3.090 9.096 -16.996 1.00 86.94 218 LYS A N 1
ATOM 1651 C CA . LYS A 1 218 ? 3.506 8.144 -18.049 1.00 86.94 218 LYS A CA 1
ATOM 1652 C C . LYS A 1 218 ? 4.879 8.455 -18.651 1.00 86.94 218 LYS A C 1
ATOM 1654 O O . LYS A 1 218 ? 5.758 7.600 -18.659 1.00 86.94 218 LYS A O 1
ATOM 1659 N N . LYS A 1 219 ? 5.077 9.704 -19.082 1.00 86.38 219 LYS A N 1
ATOM 1660 C CA . LYS A 1 219 ? 6.344 10.187 -19.646 1.00 86.38 219 LYS A CA 1
ATOM 1661 C C . LYS A 1 219 ? 7.522 10.001 -18.680 1.00 86.38 219 LYS A C 1
ATOM 1663 O O . LYS A 1 219 ? 8.534 9.439 -19.072 1.00 86.38 219 LYS A O 1
ATOM 1668 N N . GLN A 1 220 ? 7.372 10.418 -17.421 1.00 85.31 220 GLN A N 1
ATOM 1669 C CA . GLN A 1 220 ? 8.439 10.341 -16.414 1.00 85.31 220 GLN A CA 1
ATOM 1670 C C . GLN A 1 220 ? 8.808 8.896 -16.068 1.00 85.31 220 GLN A C 1
ATOM 1672 O O . GLN A 1 220 ? 9.982 8.597 -15.880 1.00 85.31 220 GLN A O 1
ATOM 1677 N N . VAL A 1 221 ? 7.817 7.999 -16.004 1.00 87.12 221 VAL A N 1
ATOM 1678 C CA . VAL A 1 221 ? 8.055 6.565 -15.783 1.00 87.12 221 VAL A CA 1
ATOM 1679 C C . VAL A 1 221 ? 8.871 5.979 -16.934 1.00 87.12 221 VAL A C 1
ATOM 1681 O O . VAL A 1 221 ? 9.898 5.351 -16.694 1.00 87.12 221 VAL A O 1
ATOM 1684 N N . LEU A 1 222 ? 8.458 6.231 -18.180 1.00 86.62 222 LEU A N 1
ATOM 1685 C CA . LEU A 1 222 ? 9.159 5.736 -19.366 1.00 86.62 222 LEU A CA 1
ATOM 1686 C C . LEU A 1 222 ? 10.580 6.303 -19.474 1.00 86.62 222 LEU A C 1
ATOM 1688 O O . LEU A 1 222 ? 11.525 5.542 -19.657 1.00 86.62 222 LEU A O 1
ATOM 1692 N N . GLU A 1 223 ? 10.747 7.617 -19.316 1.00 85.44 223 GLU A N 1
ATOM 1693 C CA . GLU A 1 223 ? 12.060 8.274 -19.346 1.00 85.44 223 GLU A CA 1
ATOM 1694 C C . GLU A 1 223 ? 12.974 7.779 -18.224 1.00 85.44 223 GLU A C 1
ATOM 1696 O O . GLU A 1 223 ? 14.162 7.582 -18.453 1.00 85.44 223 GLU A O 1
ATOM 1701 N N . GLY A 1 224 ? 12.425 7.528 -17.036 1.00 85.81 224 GLY A N 1
ATOM 1702 C CA . GLY A 1 224 ? 13.169 6.977 -15.911 1.00 85.81 224 GLY A CA 1
ATOM 1703 C C . GLY A 1 224 ? 13.688 5.565 -16.165 1.00 85.81 224 GLY A C 1
ATOM 1704 O O . GLY A 1 224 ? 14.860 5.294 -15.914 1.00 85.81 224 GLY A O 1
ATOM 1705 N N . ILE A 1 225 ? 12.836 4.678 -16.690 1.00 87.38 225 ILE A N 1
ATOM 1706 C CA . ILE A 1 225 ? 13.217 3.292 -17.000 1.00 87.38 225 ILE A CA 1
ATOM 1707 C C . ILE A 1 225 ? 14.258 3.267 -18.125 1.00 87.38 225 ILE A C 1
ATOM 1709 O O . ILE A 1 225 ? 15.296 2.624 -17.983 1.00 87.38 225 ILE A O 1
ATOM 1713 N N . ILE A 1 226 ? 14.013 4.000 -19.218 1.00 83.94 226 ILE A N 1
ATOM 1714 C CA . ILE A 1 226 ? 14.950 4.092 -20.349 1.00 83.94 226 ILE A CA 1
ATOM 1715 C C . ILE A 1 226 ? 16.274 4.712 -19.892 1.00 83.94 226 ILE A C 1
ATOM 1717 O O . ILE A 1 226 ? 17.340 4.213 -20.236 1.00 83.94 226 ILE A O 1
ATOM 1721 N N . GLY A 1 227 ? 16.216 5.785 -19.101 1.00 83.69 227 GLY A N 1
ATOM 1722 C CA . GLY A 1 227 ? 17.395 6.459 -18.568 1.00 83.69 227 GLY A CA 1
ATOM 1723 C C . GLY A 1 227 ? 18.240 5.549 -17.681 1.00 83.69 227 GLY A C 1
ATOM 1724 O O . GLY A 1 227 ? 19.459 5.547 -17.817 1.00 83.69 227 GLY A O 1
ATOM 1725 N N . TYR A 1 228 ? 17.606 4.737 -16.828 1.00 85.75 228 TYR A N 1
ATOM 1726 C CA . TYR A 1 228 ? 18.313 3.759 -16.004 1.00 85.75 228 TYR A CA 1
ATOM 1727 C C . TYR A 1 228 ? 19.079 2.741 -16.850 1.00 85.75 228 TYR A C 1
ATOM 1729 O O . TYR A 1 228 ? 20.281 2.590 -16.657 1.00 85.75 228 TYR A O 1
ATOM 1737 N N . PHE A 1 229 ? 18.415 2.066 -17.793 1.00 83.00 229 PHE A N 1
ATOM 1738 C CA . PHE A 1 229 ? 19.092 1.061 -18.613 1.00 83.00 229 PHE A CA 1
ATOM 1739 C C . PHE A 1 229 ? 20.173 1.701 -19.489 1.00 83.00 229 PHE A C 1
ATOM 1741 O O . PHE A 1 229 ? 21.250 1.129 -19.642 1.00 83.00 229 PHE A O 1
ATOM 1748 N N . LYS A 1 230 ? 19.950 2.910 -20.016 1.00 80.75 230 LYS A N 1
ATOM 1749 C CA . LYS A 1 230 ? 20.962 3.634 -20.799 1.00 80.75 230 LYS A CA 1
ATOM 1750 C C . LYS A 1 230 ? 22.232 3.893 -19.986 1.00 80.75 230 LYS A C 1
ATOM 1752 O O . LYS A 1 230 ? 23.328 3.712 -20.497 1.00 80.75 230 LYS A O 1
ATOM 1757 N N . GLU A 1 231 ? 22.077 4.313 -18.736 1.00 82.75 231 GLU A N 1
ATOM 1758 C CA . GLU A 1 231 ? 23.191 4.514 -17.807 1.00 82.75 231 GLU A CA 1
ATOM 1759 C C . GLU A 1 231 ? 23.927 3.195 -17.510 1.00 82.75 231 GLU A C 1
ATOM 1761 O O . GLU A 1 231 ? 25.150 3.192 -17.425 1.00 82.75 231 GLU A O 1
ATOM 1766 N N . GLN A 1 232 ? 23.210 2.068 -17.391 1.00 79.88 232 GLN A N 1
ATOM 1767 C CA . GLN A 1 232 ? 23.841 0.750 -17.227 1.00 79.88 232 GLN A CA 1
ATOM 1768 C C . GLN A 1 232 ? 24.646 0.330 -18.467 1.00 79.88 232 GLN A C 1
ATOM 1770 O O . GLN A 1 232 ? 25.750 -0.182 -18.316 1.00 79.88 232 GLN A O 1
ATOM 1775 N N . ASP A 1 233 ? 24.132 0.578 -19.676 1.00 74.50 233 ASP A N 1
ATOM 1776 C CA . ASP A 1 233 ? 24.856 0.304 -20.929 1.00 74.50 233 ASP A CA 1
ATOM 1777 C C . ASP A 1 233 ? 26.157 1.126 -21.016 1.00 74.50 233 ASP A C 1
ATOM 1779 O O . ASP A 1 233 ? 27.200 0.576 -21.354 1.00 74.50 233 ASP A O 1
ATOM 1783 N N . ILE A 1 234 ? 26.120 2.418 -20.658 1.00 76.38 234 ILE A N 1
ATOM 1784 C CA . ILE A 1 234 ? 27.315 3.286 -20.651 1.00 76.38 234 ILE A CA 1
ATOM 1785 C C . ILE A 1 234 ? 28.365 2.757 -19.669 1.00 76.38 234 ILE A C 1
ATOM 1787 O O . ILE A 1 234 ? 29.531 2.635 -20.029 1.00 76.38 234 ILE A O 1
ATOM 1791 N N . ARG A 1 235 ? 27.951 2.385 -18.451 1.00 76.50 235 ARG A N 1
ATOM 1792 C CA . ARG A 1 235 ? 28.865 1.816 -17.447 1.00 76.50 235 ARG A CA 1
ATOM 1793 C C . ARG A 1 235 ? 29.496 0.513 -17.913 1.00 76.50 235 ARG A C 1
ATOM 1795 O O . ARG A 1 235 ? 30.669 0.303 -17.654 1.00 76.50 235 ARG A O 1
ATOM 1802 N N . GLN A 1 236 ? 28.757 -0.335 -18.627 1.00 69.75 236 GLN A N 1
ATOM 1803 C CA . GLN A 1 236 ? 29.331 -1.550 -19.209 1.00 69.75 236 GLN A CA 1
ATOM 1804 C C . GLN A 1 236 ? 30.339 -1.255 -20.323 1.00 69.75 236 GLN A C 1
ATOM 1806 O O . GLN A 1 236 ? 31.362 -1.931 -20.407 1.00 69.75 236 GLN A O 1
ATOM 1811 N N . GLU A 1 237 ? 30.068 -0.268 -21.180 1.00 69.12 237 GLU A N 1
ATOM 1812 C CA . GLU A 1 237 ? 31.019 0.164 -22.212 1.00 69.12 237 GLU A CA 1
ATOM 1813 C C . GLU A 1 237 ? 32.306 0.725 -21.578 1.00 69.12 237 GLU A C 1
ATOM 1815 O O . GLU A 1 237 ? 33.401 0.396 -22.034 1.00 69.12 237 GLU A O 1
ATOM 1820 N N . GLU A 1 238 ? 32.193 1.494 -20.492 1.00 68.25 238 GLU A N 1
ATOM 1821 C CA . GLU A 1 238 ? 33.327 2.047 -19.738 1.00 68.25 238 GLU A CA 1
ATOM 1822 C C . GLU A 1 238 ? 34.101 0.969 -18.950 1.00 68.25 238 GLU A C 1
ATOM 1824 O O . GLU A 1 238 ? 35.326 0.918 -19.029 1.00 68.25 238 GLU A O 1
ATOM 1829 N N . GLU A 1 239 ? 33.416 0.049 -18.264 1.00 61.75 239 GLU A N 1
ATOM 1830 C CA . GLU A 1 239 ? 34.030 -1.066 -17.518 1.00 61.75 239 GLU A CA 1
ATOM 1831 C C . GLU A 1 239 ? 34.699 -2.100 -18.437 1.00 61.75 239 GLU A C 1
ATOM 1833 O O . GLU A 1 239 ? 35.646 -2.767 -18.033 1.00 61.75 239 GLU A O 1
ATOM 1838 N N . SER A 1 240 ? 34.266 -2.221 -19.696 1.00 56.97 240 SER A N 1
ATOM 1839 C CA . SER A 1 240 ? 34.934 -3.087 -20.680 1.00 56.97 240 SER A CA 1
ATOM 1840 C C . SER A 1 240 ? 36.339 -2.605 -21.079 1.00 56.97 240 SER A C 1
ATOM 1842 O O . SER A 1 240 ? 37.103 -3.367 -21.676 1.00 56.97 240 SER A O 1
ATOM 1844 N N . LEU A 1 241 ? 36.686 -1.356 -20.740 1.00 58.44 241 LEU A N 1
ATOM 1845 C CA . LEU A 1 241 ? 37.991 -0.744 -21.001 1.00 58.44 241 LEU A CA 1
ATOM 1846 C C . LEU A 1 241 ? 38.955 -0.858 -19.802 1.00 58.44 241 LEU A C 1
ATOM 1848 O O . LEU A 1 241 ? 40.165 -0.844 -20.023 1.00 58.44 241 LEU A O 1
ATOM 1852 N N . ASP A 1 242 ? 38.444 -1.036 -18.576 1.00 53.59 242 ASP A N 1
ATOM 1853 C CA . ASP A 1 242 ? 39.222 -1.176 -17.333 1.00 53.59 242 ASP A CA 1
ATOM 1854 C C . ASP A 1 242 ? 39.095 -2.606 -16.761 1.00 53.59 242 ASP A C 1
ATOM 1856 O O . ASP A 1 242 ? 38.120 -2.972 -16.110 1.00 53.59 242 ASP A O 1
ATOM 1860 N N . LEU A 1 243 ? 40.118 -3.437 -16.984 1.00 54.94 243 LEU A N 1
ATOM 1861 C CA . LEU A 1 243 ? 40.133 -4.891 -16.731 1.00 54.94 243 LEU A CA 1
ATOM 1862 C C . LEU A 1 243 ? 40.057 -5.348 -15.249 1.00 54.94 243 LEU A C 1
ATOM 1864 O O . LEU A 1 243 ? 40.202 -6.543 -14.989 1.00 54.94 243 LEU A O 1
ATOM 1868 N N . GLU A 1 244 ? 39.856 -4.460 -14.268 1.00 48.12 244 GLU A N 1
ATOM 1869 C CA . GLU A 1 244 ? 40.052 -4.782 -12.836 1.00 48.12 244 GLU A CA 1
ATOM 1870 C C . GLU A 1 244 ? 38.811 -4.674 -11.926 1.00 48.12 244 GLU A C 1
ATOM 1872 O O . GLU A 1 244 ? 38.925 -4.885 -10.716 1.00 48.12 244 GLU A O 1
ATOM 1877 N N . VAL A 1 245 ? 37.606 -4.425 -12.451 1.00 49.94 245 VAL A N 1
ATOM 1878 C CA . VAL A 1 245 ? 36.382 -4.376 -11.623 1.00 49.94 245 VAL A CA 1
ATOM 1879 C C . VAL A 1 245 ? 35.487 -5.584 -11.903 1.00 49.94 245 VAL A C 1
ATOM 1881 O O . VAL A 1 245 ? 35.221 -5.922 -13.053 1.00 49.94 245 VAL A O 1
ATOM 1884 N N . GLN A 1 246 ? 35.014 -6.256 -10.842 1.00 48.28 246 GLN A N 1
ATOM 1885 C CA . GLN A 1 246 ? 33.982 -7.296 -10.935 1.00 48.28 246 GLN A CA 1
ATOM 1886 C C . GLN A 1 246 ? 32.692 -6.688 -11.498 1.00 48.28 246 GLN A C 1
ATOM 1888 O O . GLN A 1 246 ? 31.876 -6.137 -10.759 1.00 48.28 246 GLN A O 1
ATOM 1893 N N . SER A 1 247 ? 32.535 -6.779 -12.813 1.00 55.41 247 SER A N 1
ATOM 1894 C CA . SER A 1 247 ? 31.371 -6.286 -13.530 1.00 55.41 247 SER A CA 1
ATOM 1895 C C . SER A 1 247 ? 30.175 -7.223 -13.357 1.00 55.41 247 SER A C 1
ATOM 1897 O O . SER A 1 247 ? 30.292 -8.435 -13.145 1.00 55.41 247 SER A O 1
ATOM 1899 N N . ILE A 1 248 ? 28.982 -6.642 -13.453 1.00 60.59 248 ILE A N 1
ATOM 1900 C CA . ILE A 1 248 ? 27.741 -7.397 -13.619 1.00 60.59 248 ILE A CA 1
ATOM 1901 C C . ILE A 1 248 ? 27.844 -8.200 -14.927 1.00 60.59 248 ILE A C 1
ATOM 1903 O O . ILE A 1 248 ? 28.124 -7.597 -15.967 1.00 60.59 248 ILE A O 1
ATOM 1907 N N . PRO A 1 249 ? 27.542 -9.514 -14.940 1.00 68.62 249 PRO A N 1
ATOM 1908 C CA . PRO A 1 249 ? 27.567 -10.293 -16.172 1.00 68.62 249 PRO A CA 1
ATOM 1909 C C . PRO A 1 249 ? 26.638 -9.685 -17.230 1.00 68.62 249 PRO A C 1
ATOM 1911 O O . PRO A 1 249 ? 25.438 -9.516 -16.993 1.00 68.62 249 PRO A O 1
ATOM 1914 N N . GLN A 1 250 ? 27.184 -9.381 -18.410 1.00 70.75 250 GLN A N 1
ATOM 1915 C CA . GLN A 1 250 ? 26.453 -8.742 -19.510 1.00 70.75 250 GLN A CA 1
ATOM 1916 C C . GLN A 1 250 ? 25.167 -9.501 -19.872 1.00 70.75 250 GLN A C 1
ATOM 1918 O O . GLN A 1 250 ? 24.115 -8.890 -20.066 1.00 70.75 250 GLN A O 1
ATOM 1923 N N . ASP A 1 251 ? 25.223 -10.832 -19.859 1.00 73.50 251 ASP A N 1
ATOM 1924 C CA . ASP A 1 251 ? 24.077 -11.704 -20.126 1.00 73.50 251 ASP A CA 1
ATOM 1925 C C . ASP A 1 251 ? 22.934 -11.513 -19.119 1.00 73.50 251 ASP A C 1
ATOM 1927 O O . ASP A 1 251 ? 21.758 -11.534 -19.491 1.00 73.50 251 ASP A O 1
ATOM 1931 N N . GLN A 1 252 ? 23.255 -11.270 -17.842 1.00 79.38 252 GLN A N 1
ATOM 1932 C CA . GLN A 1 252 ? 22.244 -11.025 -16.812 1.00 79.38 252 GLN A CA 1
ATOM 1933 C C . GLN A 1 252 ? 21.567 -9.670 -17.010 1.00 79.38 252 GLN A C 1
ATOM 1935 O O . GLN A 1 252 ? 20.340 -9.589 -16.915 1.00 79.38 252 GLN A O 1
ATOM 1940 N N . LEU A 1 253 ? 22.335 -8.621 -17.333 1.00 78.38 253 LEU A N 1
ATOM 1941 C CA . LEU A 1 253 ? 21.761 -7.304 -17.616 1.00 78.38 253 LEU A CA 1
ATOM 1942 C C . LEU A 1 253 ? 20.842 -7.362 -18.842 1.00 78.38 253 LEU A C 1
ATOM 1944 O O . LEU A 1 253 ? 19.714 -6.878 -18.771 1.00 78.38 253 LEU A O 1
ATOM 1948 N N . ARG A 1 254 ? 21.276 -8.012 -19.930 1.00 81.12 254 ARG A N 1
ATOM 1949 C CA . ARG A 1 254 ? 20.470 -8.176 -21.153 1.00 81.12 254 ARG A CA 1
ATOM 1950 C C . ARG A 1 254 ? 19.191 -8.976 -20.908 1.00 81.12 254 ARG A C 1
ATOM 1952 O O . ARG A 1 254 ? 18.146 -8.646 -21.467 1.00 81.12 254 ARG A O 1
ATOM 1959 N N . HIS A 1 255 ? 19.232 -9.995 -20.050 1.00 82.19 255 HIS A N 1
ATOM 1960 C CA . HIS A 1 255 ? 18.038 -10.763 -19.689 1.00 82.19 255 HIS A CA 1
ATOM 1961 C C . HIS A 1 255 ? 17.025 -9.934 -18.880 1.00 82.19 255 HIS A C 1
ATOM 1963 O O . HIS A 1 255 ? 15.818 -9.948 -19.155 1.00 82.19 255 HIS A O 1
ATOM 1969 N N . VAL A 1 256 ? 17.518 -9.173 -17.902 1.00 85.56 256 VAL A N 1
ATOM 1970 C CA . VAL A 1 256 ? 16.709 -8.259 -17.082 1.00 85.56 256 VAL A CA 1
ATOM 1971 C C . VAL A 1 256 ? 16.110 -7.144 -17.940 1.00 85.56 256 VAL A C 1
ATOM 1973 O O . VAL A 1 256 ? 14.917 -6.853 -17.827 1.00 85.56 256 VAL A O 1
ATOM 1976 N N . GLU A 1 257 ? 16.904 -6.580 -18.850 1.00 81.94 257 GLU A N 1
ATOM 1977 C CA . GLU A 1 257 ? 16.466 -5.611 -19.853 1.00 81.94 257 GLU A CA 1
ATOM 1978 C C . GLU A 1 257 ? 15.347 -6.200 -20.721 1.00 81.94 257 GLU A C 1
ATOM 1980 O O . GLU A 1 257 ? 14.258 -5.633 -20.779 1.00 81.94 257 GLU A O 1
ATOM 1985 N N . GLY A 1 258 ? 15.552 -7.379 -21.315 1.00 79.94 258 GLY A N 1
ATOM 1986 C CA . GLY A 1 258 ? 14.540 -8.054 -22.132 1.00 79.94 258 GLY A CA 1
ATOM 1987 C C . GLY A 1 258 ? 13.212 -8.270 -21.394 1.00 79.94 258 GLY A C 1
ATOM 1988 O O . GLY A 1 258 ? 12.137 -8.048 -21.959 1.00 79.94 258 GLY A O 1
ATOM 1989 N N . THR A 1 259 ? 13.266 -8.617 -20.106 1.00 86.44 259 THR A N 1
ATOM 1990 C CA . THR A 1 259 ? 12.069 -8.779 -19.263 1.00 86.44 259 THR A CA 1
ATOM 1991 C C . THR A 1 259 ? 11.373 -7.439 -18.993 1.00 86.44 259 THR A C 1
ATOM 1993 O O . THR A 1 259 ? 10.148 -7.337 -19.091 1.00 86.44 259 THR A O 1
ATOM 1996 N N . ALA A 1 260 ? 12.133 -6.377 -18.712 1.00 85.50 260 ALA A N 1
ATOM 1997 C CA . ALA A 1 260 ? 11.587 -5.029 -18.550 1.00 85.50 260 ALA A CA 1
ATOM 1998 C C . ALA A 1 260 ? 10.928 -4.515 -19.845 1.00 85.50 260 ALA A C 1
ATOM 2000 O O . ALA A 1 260 ? 9.831 -3.951 -19.797 1.00 85.50 260 ALA A O 1
ATOM 2001 N N . ILE A 1 261 ? 11.542 -4.771 -21.006 1.00 82.62 261 ILE A N 1
ATOM 2002 C CA . ILE A 1 261 ? 10.977 -4.459 -22.327 1.00 82.62 261 ILE A CA 1
ATOM 2003 C C . ILE A 1 261 ? 9.635 -5.171 -22.515 1.00 82.62 261 ILE A C 1
ATOM 2005 O O . ILE A 1 261 ? 8.658 -4.542 -22.929 1.00 82.62 261 ILE A O 1
ATOM 2009 N N . LEU A 1 262 ? 9.555 -6.459 -22.171 1.00 82.62 262 LEU A N 1
ATOM 2010 C CA . LEU A 1 262 ? 8.314 -7.225 -22.265 1.00 82.62 262 LEU A CA 1
ATOM 2011 C C . LEU A 1 262 ? 7.197 -6.615 -21.403 1.00 82.62 262 LEU A C 1
ATOM 2013 O O . LEU A 1 262 ? 6.060 -6.493 -21.866 1.00 82.62 262 LEU A O 1
ATOM 2017 N N . HIS A 1 263 ? 7.513 -6.167 -20.184 1.00 85.75 263 HIS A N 1
ATOM 2018 C CA . HIS A 1 263 ? 6.550 -5.470 -19.328 1.00 85.75 263 HIS A CA 1
ATOM 2019 C C . HIS A 1 263 ? 6.071 -4.144 -19.933 1.00 85.75 263 HIS A C 1
ATOM 2021 O O . HIS A 1 263 ? 4.872 -3.866 -19.888 1.00 85.75 263 HIS A O 1
ATOM 2027 N N . ILE A 1 264 ? 6.959 -3.354 -20.549 1.00 84.94 264 ILE A N 1
ATOM 2028 C CA . ILE A 1 264 ? 6.584 -2.115 -21.256 1.00 84.94 264 ILE A CA 1
ATOM 2029 C C . ILE A 1 264 ? 5.645 -2.429 -22.423 1.00 84.94 264 ILE A C 1
ATOM 2031 O O . ILE A 1 264 ? 4.597 -1.798 -22.560 1.00 84.94 264 ILE A O 1
ATOM 2035 N N . VAL A 1 265 ? 5.985 -3.425 -23.245 1.00 81.44 265 VAL A N 1
ATOM 2036 C CA . VAL A 1 265 ? 5.163 -3.855 -24.387 1.00 81.44 265 VAL A CA 1
ATOM 2037 C C . VAL A 1 265 ? 3.774 -4.278 -23.911 1.00 81.44 265 VAL A C 1
ATOM 2039 O O . VAL A 1 265 ? 2.770 -3.869 -24.494 1.00 81.44 265 VAL A O 1
ATOM 2042 N N . PHE A 1 266 ? 3.698 -5.064 -22.837 1.00 84.94 266 PHE A N 1
ATOM 2043 C CA . PHE A 1 266 ? 2.430 -5.487 -22.252 1.00 84.94 266 PHE A CA 1
ATOM 2044 C C . PHE A 1 266 ? 1.615 -4.300 -21.719 1.00 84.94 266 PHE A C 1
ATOM 2046 O O . PHE A 1 266 ? 0.428 -4.192 -22.017 1.00 84.94 266 PHE A O 1
ATOM 2053 N N . ALA A 1 267 ? 2.247 -3.363 -21.011 1.00 85.94 267 ALA A N 1
ATOM 2054 C CA . ALA A 1 267 ? 1.575 -2.168 -20.508 1.00 85.94 267 ALA A CA 1
ATOM 2055 C C . ALA A 1 267 ? 1.035 -1.283 -21.645 1.00 85.94 267 ALA A C 1
ATOM 2057 O O . ALA A 1 267 ? -0.106 -0.836 -21.580 1.00 85.94 267 ALA A O 1
ATOM 2058 N N . VAL A 1 268 ? 1.799 -1.090 -22.725 1.00 84.00 268 VAL A N 1
ATOM 2059 C CA . VAL A 1 268 ? 1.368 -0.334 -23.920 1.00 84.00 268 VAL A CA 1
ATOM 2060 C C . VAL A 1 268 ? 0.201 -1.014 -24.645 1.00 84.00 268 VAL A C 1
ATOM 2062 O O . VAL A 1 268 ? -0.636 -0.338 -25.246 1.00 84.00 268 VAL A O 1
ATOM 2065 N N . ARG A 1 269 ? 0.120 -2.350 -24.596 1.00 81.06 269 ARG A N 1
ATOM 2066 C CA . ARG A 1 269 ? -1.027 -3.097 -25.136 1.00 81.06 269 ARG A CA 1
ATOM 2067 C C . ARG A 1 269 ? -2.309 -2.845 -24.350 1.00 81.06 269 ARG A C 1
ATOM 2069 O O . ARG A 1 269 ? -3.375 -2.860 -24.957 1.00 81.06 269 ARG A O 1
ATOM 2076 N N . LEU A 1 270 ? -2.203 -2.647 -23.038 1.00 84.31 270 LEU A N 1
ATOM 2077 C CA . LEU A 1 270 ? -3.343 -2.394 -22.157 1.00 84.31 270 LEU A CA 1
ATOM 2078 C C . LEU A 1 270 ? -3.725 -0.905 -22.086 1.00 84.31 270 LEU A C 1
ATOM 2080 O O . LEU A 1 270 ? -4.902 -0.590 -21.944 1.00 84.31 270 LEU A O 1
ATOM 2084 N N . ASP A 1 271 ? -2.754 0.004 -22.210 1.00 83.12 271 ASP A N 1
ATOM 2085 C CA . ASP A 1 271 ? -2.936 1.457 -22.135 1.00 83.12 271 ASP A CA 1
ATOM 2086 C C . ASP A 1 271 ? -2.395 2.138 -23.409 1.00 83.12 271 ASP A C 1
ATOM 2088 O O . ASP A 1 271 ? -1.196 2.387 -23.575 1.00 83.12 271 ASP A O 1
ATOM 2092 N N . HIS A 1 272 ? -3.301 2.486 -24.328 1.00 82.50 272 HIS A N 1
ATOM 2093 C CA . HIS A 1 272 ? -2.944 3.177 -25.570 1.00 82.50 272 HIS A CA 1
ATOM 2094 C C . HIS A 1 272 ? -2.391 4.592 -25.348 1.00 82.50 272 HIS A C 1
ATOM 2096 O O . HIS A 1 272 ? -1.668 5.104 -26.208 1.00 82.50 272 HIS A O 1
ATOM 2102 N N . ASP A 1 273 ? -2.709 5.244 -24.230 1.00 85.44 273 ASP A N 1
ATOM 2103 C CA . ASP A 1 273 ? -2.194 6.573 -23.898 1.00 85.44 273 ASP A CA 1
ATOM 2104 C C . ASP A 1 273 ? -0.718 6.479 -23.509 1.00 85.44 273 ASP A C 1
ATOM 2106 O O . ASP A 1 273 ? 0.081 7.319 -23.928 1.00 85.44 273 ASP A O 1
ATOM 2110 N N . LEU A 1 274 ? -0.335 5.414 -22.795 1.00 85.25 274 LEU A N 1
ATOM 2111 C CA . LEU A 1 274 ? 1.067 5.083 -22.528 1.00 85.25 274 LEU A CA 1
ATOM 2112 C C . LEU A 1 274 ? 1.845 4.867 -23.831 1.00 85.25 274 LEU A C 1
ATOM 2114 O O . LEU A 1 274 ? 2.937 5.412 -23.988 1.00 85.25 274 LEU A O 1
ATOM 2118 N N . GLY A 1 275 ? 1.258 4.155 -24.797 1.00 82.12 275 GLY A N 1
ATOM 2119 C CA . GLY A 1 275 ? 1.840 3.996 -26.132 1.00 82.12 275 GLY A CA 1
ATOM 2120 C C . GLY A 1 275 ? 2.059 5.327 -26.858 1.00 82.12 275 GLY A C 1
ATOM 2121 O O . GLY A 1 275 ? 3.121 5.550 -27.438 1.00 82.12 275 GLY A O 1
ATOM 2122 N N . ARG A 1 276 ? 1.091 6.253 -26.799 1.00 82.81 276 ARG A N 1
ATOM 2123 C CA . ARG A 1 276 ? 1.243 7.590 -27.405 1.00 82.81 276 ARG A CA 1
ATOM 2124 C C . ARG A 1 276 ? 2.351 8.398 -26.738 1.00 82.81 276 ARG A C 1
ATOM 2126 O O . ARG A 1 276 ? 3.126 9.037 -27.447 1.00 82.81 276 ARG A O 1
ATOM 2133 N N . GLU A 1 277 ? 2.438 8.371 -25.411 1.00 84.12 277 GLU A N 1
ATOM 2134 C CA . GLU A 1 277 ? 3.518 9.042 -24.678 1.00 84.12 277 GLU A CA 1
ATOM 2135 C C . GLU A 1 277 ? 4.887 8.437 -24.999 1.00 84.12 277 GLU A C 1
ATOM 2137 O O . GLU A 1 277 ? 5.825 9.181 -25.274 1.00 84.12 277 GLU A O 1
ATOM 2142 N N . PHE A 1 278 ? 4.987 7.110 -25.101 1.00 82.06 278 PHE A N 1
ATOM 2143 C CA . PHE A 1 278 ? 6.211 6.433 -25.529 1.00 82.06 278 PHE A CA 1
ATOM 2144 C C . PHE A 1 278 ? 6.684 6.905 -26.911 1.00 82.06 278 PHE A C 1
ATOM 2146 O O . PHE A 1 278 ? 7.846 7.274 -27.084 1.00 82.06 278 PHE A O 1
ATOM 2153 N N . LEU A 1 279 ? 5.775 6.991 -27.887 1.00 77.25 279 LEU A N 1
ATOM 2154 C CA . LEU A 1 279 ? 6.103 7.487 -29.227 1.00 77.25 279 LEU A CA 1
ATOM 2155 C C . LEU A 1 279 ? 6.538 8.958 -29.232 1.00 77.25 279 LEU A C 1
ATOM 2157 O O . LEU A 1 279 ? 7.430 9.331 -29.997 1.00 77.25 279 LEU A O 1
ATOM 2161 N N . LYS A 1 280 ? 5.928 9.805 -28.394 1.00 80.56 280 LYS A N 1
ATOM 2162 C CA . LYS A 1 280 ? 6.362 11.201 -28.225 1.00 80.56 280 LYS A CA 1
ATOM 2163 C C . LYS A 1 280 ? 7.774 11.268 -27.647 1.00 80.56 280 LYS A C 1
ATOM 2165 O O . LYS A 1 280 ? 8.596 12.006 -28.185 1.00 80.56 280 LYS A O 1
ATOM 2170 N N . SER A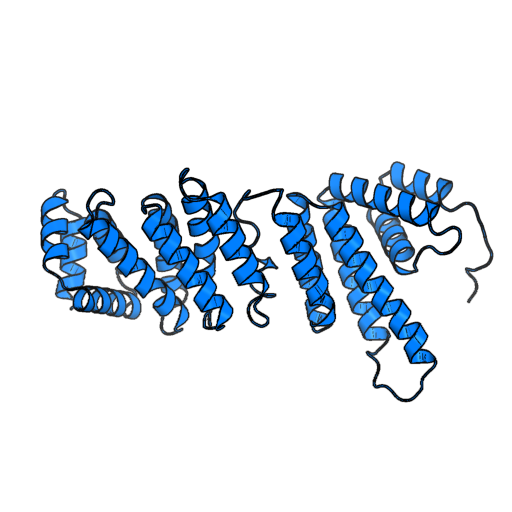 1 281 ? 8.062 10.483 -26.609 1.00 70.56 281 SER A N 1
ATOM 2171 C CA . SER A 1 281 ? 9.395 10.407 -26.005 1.00 70.56 281 SER A CA 1
ATOM 2172 C C . SER A 1 281 ? 10.446 9.948 -27.017 1.00 70.56 281 SER A C 1
ATOM 2174 O O . SER A 1 281 ? 11.495 10.578 -27.111 1.00 70.56 281 SER A O 1
ATOM 2176 N N . ILE A 1 282 ? 10.149 8.947 -27.857 1.00 66.75 282 ILE A N 1
ATOM 2177 C CA . ILE A 1 282 ? 11.055 8.520 -28.939 1.00 66.75 282 ILE A CA 1
ATOM 2178 C C . ILE A 1 282 ? 11.288 9.636 -29.952 1.00 66.75 282 ILE A C 1
ATOM 2180 O O . ILE A 1 282 ? 12.433 9.887 -30.312 1.00 66.75 282 ILE A O 1
ATOM 2184 N N . LYS A 1 283 ? 10.233 10.319 -30.420 1.00 63.59 283 LYS A N 1
ATOM 2185 C CA . LYS A 1 283 ? 10.388 11.417 -31.389 1.00 63.59 283 LYS A CA 1
ATOM 2186 C C . LYS A 1 283 ? 11.330 12.494 -30.868 1.00 63.59 283 LYS A C 1
ATOM 2188 O O . LYS A 1 283 ? 12.178 12.955 -31.619 1.00 63.59 283 LYS A O 1
ATOM 2193 N N . VAL A 1 284 ? 11.193 12.864 -29.595 1.00 60.53 284 VAL A N 1
ATOM 2194 C CA . VAL A 1 284 ? 12.077 13.829 -28.934 1.00 60.53 284 VAL A CA 1
ATOM 2195 C C . VAL A 1 284 ? 13.506 13.286 -28.876 1.00 60.53 284 VAL A C 1
ATOM 2197 O O . VAL A 1 284 ? 14.421 13.965 -29.329 1.00 60.53 284 VAL A O 1
ATOM 2200 N N . ILE A 1 285 ? 13.705 12.050 -28.409 1.00 57.25 285 ILE A N 1
ATOM 2201 C CA . ILE A 1 285 ? 15.034 11.424 -28.331 1.00 57.25 285 ILE A CA 1
ATOM 2202 C C . ILE A 1 285 ? 15.702 11.399 -29.713 1.00 57.25 285 ILE A C 1
ATOM 2204 O O . ILE A 1 285 ? 16.792 11.939 -29.855 1.00 57.25 285 ILE A O 1
ATOM 2208 N N . CYS A 1 286 ? 15.031 10.896 -30.752 1.00 53.53 286 CYS A N 1
ATOM 2209 C CA . CYS A 1 286 ? 15.567 10.851 -32.116 1.00 53.53 286 CYS A CA 1
ATOM 2210 C C . CYS A 1 286 ? 15.909 12.237 -32.691 1.00 53.53 286 CYS A C 1
ATOM 2212 O O . CYS A 1 286 ? 16.839 12.342 -33.485 1.00 53.53 286 CYS A O 1
ATOM 2214 N N . PHE A 1 287 ? 15.178 13.290 -32.306 1.00 49.72 287 PHE A N 1
ATOM 2215 C CA . PHE A 1 287 ? 15.427 14.653 -32.785 1.00 49.72 287 PHE A CA 1
ATOM 2216 C C . PHE A 1 287 ? 16.655 15.294 -32.122 1.00 49.72 287 PHE A C 1
ATOM 2218 O O . PHE A 1 287 ? 17.402 16.011 -32.781 1.00 49.72 287 PHE A O 1
ATOM 2225 N N . TYR A 1 288 ? 16.877 15.029 -30.829 1.00 43.59 288 TYR A N 1
ATOM 2226 C CA . TYR A 1 288 ? 18.005 15.588 -30.070 1.00 43.59 288 TYR A CA 1
ATOM 2227 C C . TYR A 1 288 ? 19.286 14.749 -30.179 1.00 43.59 288 TYR A C 1
ATOM 2229 O O . TYR A 1 288 ? 20.381 15.305 -30.140 1.00 43.59 288 TYR A O 1
ATOM 2237 N N . THR A 1 289 ? 19.183 13.428 -30.346 1.00 47.28 289 THR A N 1
ATOM 2238 C CA . THR A 1 289 ? 20.327 12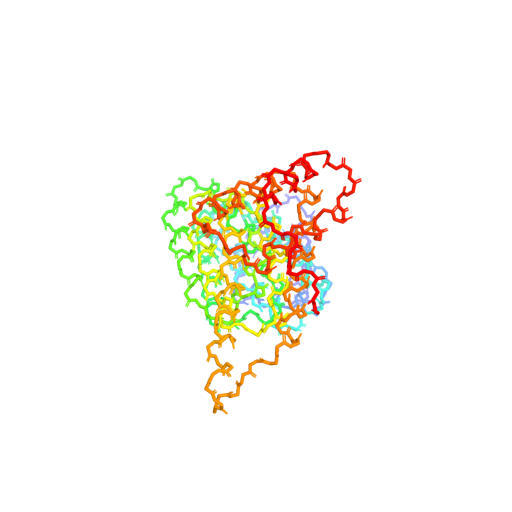.536 -30.585 1.00 47.28 289 THR A CA 1
ATOM 2239 C C . THR A 1 289 ? 20.382 12.149 -32.056 1.00 47.28 289 THR A C 1
ATOM 2241 O O . THR A 1 289 ? 20.085 11.009 -32.424 1.00 47.28 289 THR A O 1
ATOM 2244 N N . TRP A 1 290 ? 20.741 13.101 -32.918 1.00 35.28 290 TRP A N 1
ATOM 2245 C CA . TRP A 1 290 ? 20.959 12.826 -34.338 1.00 35.28 290 TRP A CA 1
ATOM 2246 C C . TRP A 1 290 ? 22.072 11.770 -34.481 1.00 35.28 290 TRP A C 1
ATOM 2248 O O . TRP A 1 290 ? 23.251 12.072 -34.319 1.00 35.28 290 TRP A O 1
ATOM 2258 N N . GLY A 1 291 ? 21.699 10.509 -34.726 1.00 45.06 291 GLY A N 1
ATOM 2259 C CA . GLY A 1 291 ? 22.625 9.430 -35.094 1.00 45.06 291 GLY A CA 1
ATOM 2260 C C . GLY A 1 291 ? 22.835 8.274 -34.106 1.00 45.06 291 GLY A C 1
ATOM 2261 O O . GLY A 1 291 ? 23.488 7.308 -34.493 1.00 45.06 291 GLY A O 1
ATOM 2262 N N . LYS A 1 292 ? 22.286 8.290 -32.882 1.00 48.56 292 LYS A N 1
ATOM 2263 C CA . LYS A 1 292 ? 22.346 7.123 -31.971 1.00 48.56 292 LYS A CA 1
ATOM 2264 C C . LYS A 1 292 ? 21.036 6.938 -31.203 1.00 48.56 292 LYS A C 1
ATOM 2266 O O . LYS A 1 292 ? 20.858 7.479 -30.117 1.00 48.56 292 LYS A O 1
ATOM 2271 N N . ILE A 1 293 ? 20.121 6.149 -31.767 1.00 55.06 293 ILE A N 1
ATOM 2272 C CA . ILE A 1 293 ? 19.035 5.537 -30.989 1.00 55.06 293 ILE A CA 1
ATOM 2273 C C . ILE A 1 293 ? 19.703 4.497 -30.083 1.00 55.06 293 ILE A C 1
ATOM 2275 O O . ILE A 1 293 ? 20.461 3.670 -30.590 1.00 55.06 293 ILE A O 1
ATOM 2279 N N . SER A 1 294 ? 19.476 4.541 -28.765 1.00 58.94 294 SER A N 1
ATOM 2280 C CA . SER A 1 294 ? 20.038 3.511 -27.881 1.00 58.94 294 SER A CA 1
ATOM 2281 C C . SER A 1 294 ? 19.510 2.132 -28.288 1.00 58.94 294 SER A C 1
ATOM 2283 O O . SER A 1 294 ? 18.356 2.003 -28.713 1.00 58.94 294 SER A O 1
ATOM 2285 N N . VAL A 1 295 ? 20.349 1.099 -28.163 1.00 62.22 295 VAL A N 1
ATOM 2286 C CA . VAL A 1 295 ? 19.996 -0.292 -28.503 1.00 62.22 295 VAL A CA 1
ATOM 2287 C C . VAL A 1 295 ? 18.676 -0.694 -27.833 1.00 62.22 295 VAL A C 1
ATOM 2289 O O . VAL A 1 295 ? 17.812 -1.275 -28.483 1.00 62.22 295 VAL A O 1
ATOM 2292 N N . GLN A 1 296 ? 18.459 -0.236 -26.600 1.00 57.69 296 GLN A N 1
ATOM 2293 C CA . GLN A 1 296 ? 17.224 -0.377 -25.821 1.00 57.69 296 GLN A CA 1
ATOM 2294 C C . GLN A 1 296 ? 15.978 0.190 -26.507 1.00 57.69 296 GLN A C 1
ATOM 2296 O O . GLN A 1 296 ? 14.956 -0.484 -26.611 1.00 57.69 296 GLN A O 1
ATOM 2301 N N . VAL A 1 297 ? 16.030 1.436 -26.989 1.00 60.47 297 VAL A N 1
ATOM 2302 C CA . VAL A 1 297 ? 14.877 2.072 -27.648 1.00 60.47 297 VAL A CA 1
ATOM 2303 C C . VAL A 1 297 ? 14.558 1.347 -28.955 1.00 60.47 297 VAL A C 1
ATOM 2305 O O . VAL A 1 297 ? 13.386 1.125 -29.254 1.00 60.47 297 VAL A O 1
ATOM 2308 N N . SER A 1 298 ? 15.586 0.911 -29.689 1.00 65.00 298 SER A N 1
ATOM 2309 C CA . SER A 1 298 ? 15.430 0.079 -30.887 1.00 65.00 298 SER A CA 1
ATOM 2310 C C . SER A 1 298 ? 14.819 -1.291 -30.558 1.00 65.00 298 SER A C 1
ATOM 2312 O O . SER A 1 298 ? 13.877 -1.724 -31.221 1.00 65.00 298 SER A O 1
ATOM 2314 N N . ALA A 1 299 ? 15.278 -1.950 -29.490 1.00 61.19 299 ALA A N 1
ATOM 2315 C CA . ALA A 1 299 ? 14.773 -3.243 -29.035 1.00 61.19 299 ALA A CA 1
ATOM 2316 C C . ALA A 1 299 ? 13.313 -3.165 -28.566 1.00 61.19 299 ALA A C 1
ATOM 2318 O O . ALA A 1 299 ? 12.491 -3.984 -28.988 1.00 61.19 299 ALA A O 1
ATOM 2319 N N . ILE A 1 300 ? 12.948 -2.150 -27.770 1.00 62.62 300 ILE A N 1
ATOM 2320 C CA . ILE A 1 300 ? 11.552 -1.902 -27.383 1.00 62.62 300 ILE A CA 1
ATOM 2321 C C . ILE A 1 300 ? 10.710 -1.654 -28.633 1.00 62.62 300 ILE A C 1
ATOM 2323 O O . ILE A 1 300 ? 9.656 -2.260 -28.798 1.00 62.62 300 ILE A O 1
ATOM 2327 N N . PHE A 1 301 ? 11.174 -0.804 -29.546 1.00 63.03 301 PHE A N 1
ATOM 2328 C CA . PHE A 1 301 ? 10.432 -0.453 -30.751 1.00 63.03 301 PHE A CA 1
ATOM 2329 C C . PHE A 1 301 ? 10.208 -1.651 -31.687 1.00 63.03 301 PHE A C 1
ATOM 2331 O O . PHE A 1 301 ? 9.084 -1.867 -32.151 1.00 63.03 301 PHE A O 1
ATOM 2338 N N . ASN A 1 302 ? 11.233 -2.477 -31.906 1.00 64.31 302 ASN A N 1
ATOM 2339 C CA . ASN A 1 302 ? 11.133 -3.714 -32.680 1.00 64.31 302 ASN A CA 1
ATOM 2340 C C . ASN A 1 302 ? 10.186 -4.712 -32.006 1.00 64.31 302 ASN A C 1
ATOM 2342 O O . ASN A 1 302 ? 9.308 -5.262 -32.668 1.00 64.31 302 ASN A O 1
ATOM 2346 N N . THR A 1 303 ? 10.284 -4.882 -30.686 1.00 62.41 303 THR A N 1
ATOM 2347 C CA . THR A 1 303 ? 9.409 -5.790 -29.929 1.00 62.41 303 THR A CA 1
ATOM 2348 C C . THR A 1 303 ? 7.955 -5.326 -29.970 1.00 62.41 303 THR A C 1
ATOM 2350 O O . THR A 1 303 ? 7.061 -6.120 -30.248 1.00 62.41 303 THR A O 1
ATOM 2353 N N . ILE A 1 304 ? 7.692 -4.029 -29.784 1.00 61.38 304 ILE A N 1
ATOM 2354 C CA . ILE A 1 304 ? 6.345 -3.462 -29.920 1.00 61.38 304 ILE A CA 1
ATOM 2355 C C . ILE A 1 304 ? 5.836 -3.650 -31.360 1.00 61.38 304 ILE A C 1
ATOM 2357 O O . ILE A 1 304 ? 4.674 -4.001 -31.542 1.00 61.38 304 ILE A O 1
ATOM 2361 N N . THR A 1 305 ? 6.676 -3.470 -32.384 1.00 58.78 305 THR A N 1
ATOM 2362 C CA . THR A 1 305 ? 6.291 -3.665 -33.797 1.00 58.78 305 THR A CA 1
ATOM 2363 C C . THR A 1 305 ? 5.893 -5.115 -34.080 1.00 58.78 305 THR A C 1
ATOM 2365 O O . THR A 1 305 ? 4.826 -5.356 -34.648 1.00 58.78 305 THR A O 1
ATOM 2368 N N . VAL A 1 306 ? 6.702 -6.074 -33.622 1.00 58.59 306 VAL A N 1
ATOM 2369 C CA . VAL A 1 306 ? 6.449 -7.517 -33.766 1.00 58.59 306 VAL A CA 1
ATOM 2370 C C . VAL A 1 306 ? 5.206 -7.944 -32.978 1.00 58.59 306 VAL A C 1
ATOM 2372 O O . VAL A 1 306 ? 4.358 -8.664 -33.501 1.00 58.59 306 VAL A O 1
ATOM 2375 N N . CYS A 1 307 ? 5.046 -7.470 -31.739 1.00 53.28 307 CYS A N 1
ATOM 2376 C CA . CYS A 1 307 ? 3.933 -7.859 -30.874 1.00 53.28 307 CYS A CA 1
ATOM 2377 C C . CYS A 1 307 ? 2.605 -7.169 -31.212 1.00 53.28 307 CYS A C 1
ATOM 2379 O O . CYS A 1 307 ? 1.549 -7.736 -30.928 1.00 53.28 307 CYS A O 1
ATOM 2381 N N . LEU A 1 308 ? 2.621 -5.952 -31.772 1.00 53.53 308 LEU A N 1
ATOM 2382 C CA . LEU A 1 308 ? 1.391 -5.205 -32.048 1.00 53.53 308 LEU A CA 1
ATOM 2383 C C . LEU A 1 308 ? 0.773 -5.490 -33.410 1.00 53.53 308 LEU A C 1
ATOM 2385 O O . LEU A 1 308 ? -0.406 -5.181 -33.519 1.00 53.53 308 LEU A O 1
ATOM 2389 N N . ASN A 1 309 ? 1.512 -6.024 -34.398 1.00 48.28 309 ASN A N 1
ATOM 2390 C CA . ASN A 1 309 ? 1.133 -6.559 -35.733 1.00 48.28 309 ASN A CA 1
ATOM 2391 C C . ASN A 1 309 ? -0.148 -6.032 -36.460 1.00 48.28 309 ASN A C 1
ATOM 2393 O O . ASN A 1 309 ? -0.654 -6.661 -37.385 1.00 48.28 309 ASN A O 1
ATOM 2397 N N . ARG A 1 310 ? -0.727 -4.898 -36.048 1.00 45.00 310 ARG A N 1
ATOM 2398 C CA . ARG A 1 310 ? -2.052 -4.389 -36.453 1.00 45.00 310 ARG A CA 1
ATOM 2399 C C . ARG A 1 310 ? -2.199 -2.868 -36.375 1.00 45.00 310 ARG A C 1
ATOM 2401 O O . ARG A 1 310 ? -3.151 -2.327 -36.933 1.00 45.00 310 ARG A O 1
ATOM 2408 N N . SER A 1 311 ? -1.272 -2.141 -35.758 1.00 45.22 311 SER A N 1
ATOM 2409 C CA . SER A 1 311 ? -1.359 -0.678 -35.685 1.00 45.22 311 SER A CA 1
ATOM 2410 C C . SER A 1 311 ? -0.623 -0.043 -36.867 1.00 45.22 311 SER A C 1
ATOM 2412 O O . SER A 1 311 ? 0.586 0.158 -36.796 1.0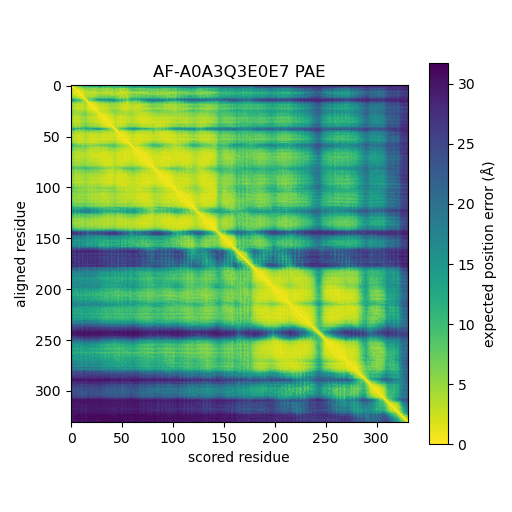0 45.22 311 SER A O 1
ATOM 2414 N N . LYS A 1 312 ? -1.342 0.321 -37.944 1.00 45.19 312 LYS A N 1
ATOM 2415 C CA . LYS A 1 312 ? -0.810 1.062 -39.120 1.00 45.19 312 LYS A CA 1
ATOM 2416 C C . LYS A 1 312 ? 0.099 2.251 -38.741 1.00 45.19 312 LYS A C 1
ATOM 2418 O O . LYS A 1 312 ? 1.045 2.561 -39.455 1.00 45.19 312 LYS A O 1
ATOM 2423 N N . TRP A 1 313 ? -0.148 2.864 -37.583 1.00 40.78 313 TRP A N 1
ATOM 2424 C CA . TRP A 1 313 ? 0.643 3.946 -36.987 1.00 40.78 313 TRP A CA 1
ATOM 2425 C C . TRP A 1 313 ? 2.105 3.586 -36.675 1.00 40.78 313 TRP A C 1
ATOM 2427 O O . TRP A 1 313 ? 2.983 4.424 -36.855 1.00 40.78 313 TRP A O 1
ATOM 2437 N N . MET A 1 314 ? 2.379 2.353 -36.237 1.00 45.12 314 MET A N 1
ATOM 2438 C CA . MET A 1 314 ? 3.736 1.886 -35.921 1.00 45.12 314 MET A CA 1
ATOM 2439 C C . MET A 1 314 ? 4.551 1.667 -37.197 1.00 45.12 314 MET A C 1
ATOM 2441 O O . MET A 1 314 ? 5.700 2.083 -37.265 1.00 45.12 314 MET A O 1
ATOM 2445 N N . PHE A 1 315 ? 3.929 1.097 -38.234 1.00 43.97 315 PHE A N 1
ATOM 2446 C CA . PHE A 1 315 ? 4.567 0.867 -39.532 1.00 43.97 315 PHE A CA 1
ATOM 2447 C C . PHE A 1 315 ? 4.957 2.187 -40.210 1.00 43.97 315 PHE A C 1
ATOM 2449 O O . PHE A 1 315 ? 6.084 2.331 -40.673 1.00 43.97 315 PHE A O 1
ATOM 2456 N N . ILE A 1 316 ? 4.064 3.186 -40.173 1.00 45.12 316 ILE A N 1
ATOM 2457 C CA . ILE A 1 316 ? 4.352 4.537 -40.673 1.00 45.12 316 ILE A CA 1
ATOM 2458 C C . ILE A 1 316 ? 5.549 5.129 -39.929 1.00 45.12 316 ILE A C 1
ATOM 2460 O O . ILE A 1 316 ? 6.446 5.666 -40.575 1.00 45.12 316 ILE A O 1
ATOM 2464 N N . LEU A 1 317 ? 5.613 4.987 -38.602 1.00 46.16 317 LEU A N 1
ATOM 2465 C CA . LEU A 1 317 ? 6.712 5.512 -37.793 1.00 46.16 317 LEU A CA 1
ATOM 2466 C C . LEU A 1 317 ? 8.049 4.795 -38.056 1.00 46.16 317 LEU A C 1
ATOM 2468 O O . LEU A 1 317 ? 9.063 5.472 -38.161 1.00 46.16 317 LEU A O 1
ATOM 2472 N N . VAL A 1 318 ? 8.053 3.465 -38.230 1.00 49.03 318 VAL A N 1
ATOM 2473 C CA . VAL A 1 318 ? 9.230 2.691 -38.682 1.00 49.03 318 VAL A CA 1
ATOM 2474 C C . VAL A 1 318 ? 9.726 3.274 -40.005 1.00 49.03 318 VAL A C 1
ATOM 2476 O O . VAL A 1 318 ? 10.883 3.655 -40.120 1.00 49.03 318 VAL A O 1
ATOM 2479 N N . THR A 1 319 ? 8.841 3.442 -40.988 1.00 48.03 319 THR A N 1
ATOM 2480 C CA . THR A 1 319 ? 9.228 3.944 -42.316 1.00 48.03 319 THR A CA 1
ATOM 2481 C C . THR A 1 319 ? 9.601 5.430 -42.349 1.00 48.03 319 THR A C 1
ATOM 2483 O O . THR A 1 319 ? 10.336 5.840 -43.242 1.00 48.03 319 THR A O 1
ATOM 2486 N N . THR A 1 320 ? 9.128 6.243 -41.395 1.00 46.78 320 THR A N 1
ATOM 2487 C CA . THR A 1 320 ? 9.401 7.696 -41.353 1.00 46.78 320 THR A CA 1
ATOM 2488 C C . THR A 1 320 ? 10.520 8.103 -40.395 1.00 46.78 320 THR A C 1
ATOM 2490 O O . THR A 1 320 ? 11.144 9.129 -40.642 1.00 46.78 320 THR A O 1
ATOM 2493 N N . LEU A 1 321 ? 10.819 7.327 -39.343 1.00 43.81 321 LEU A N 1
ATOM 2494 C CA . LEU A 1 321 ? 11.947 7.579 -38.428 1.00 43.81 321 LEU A CA 1
ATOM 2495 C C . LEU A 1 321 ? 13.212 6.768 -38.763 1.00 43.81 321 LEU A C 1
ATOM 2497 O O . LEU A 1 321 ? 14.292 7.181 -38.353 1.00 43.81 321 LEU A O 1
ATOM 2501 N N . LEU A 1 322 ? 13.112 5.660 -39.515 1.00 41.41 322 LEU A N 1
ATOM 2502 C CA . LEU A 1 322 ? 14.264 4.866 -39.980 1.00 41.41 322 LEU A CA 1
ATOM 2503 C C . LEU A 1 322 ? 14.667 5.068 -41.462 1.00 41.41 322 LEU A C 1
ATOM 2505 O O . LEU A 1 322 ? 15.227 4.133 -42.042 1.00 41.41 322 LEU A O 1
ATOM 2509 N N . PRO A 1 323 ? 14.480 6.213 -42.151 1.00 39.62 323 PRO A N 1
ATOM 2510 C CA . PRO A 1 323 ? 15.293 6.436 -43.331 1.00 39.62 323 PRO A CA 1
ATOM 2511 C C . PRO A 1 323 ? 16.678 6.861 -42.825 1.00 39.62 323 PRO A C 1
ATOM 2513 O O . PRO A 1 323 ? 16.835 7.996 -42.400 1.00 39.62 323 PRO A O 1
ATOM 2516 N N . MET A 1 324 ? 17.644 5.930 -42.802 1.00 34.84 324 MET A N 1
ATOM 2517 C CA . MET A 1 324 ? 19.091 6.128 -43.068 1.00 34.84 324 MET A CA 1
ATOM 2518 C C . MET A 1 324 ? 20.011 5.143 -42.314 1.00 34.84 324 MET A C 1
ATOM 2520 O O . MET A 1 324 ? 20.617 5.481 -41.304 1.00 34.84 324 MET A O 1
ATOM 2524 N N . LYS A 1 325 ? 20.167 3.924 -42.848 1.00 29.58 325 LYS A N 1
ATOM 2525 C CA . LYS A 1 325 ? 21.388 3.393 -43.511 1.00 29.58 325 LYS A CA 1
ATOM 2526 C C . LYS A 1 325 ? 21.320 1.852 -43.568 1.00 29.58 325 LYS A C 1
ATOM 2528 O O . LYS A 1 325 ? 21.382 1.202 -42.526 1.00 29.58 325 LYS A O 1
ATOM 2533 N N . PRO A 1 326 ? 21.260 1.237 -44.762 1.00 30.38 326 PRO A N 1
ATOM 2534 C CA . PRO A 1 326 ? 21.209 -0.218 -44.932 1.00 30.38 326 PRO A CA 1
ATOM 2535 C C . PRO A 1 326 ? 22.596 -0.889 -44.829 1.00 30.38 326 PRO A C 1
ATOM 2537 O O . PRO A 1 326 ? 22.946 -1.706 -45.674 1.00 30.38 326 PRO A O 1
ATOM 2540 N N . SER A 1 327 ? 23.420 -0.548 -43.830 1.00 31.55 327 SER A N 1
ATOM 2541 C CA . SER A 1 327 ? 24.812 -1.038 -43.774 1.00 31.55 327 SER A CA 1
ATOM 2542 C C . SER A 1 327 ? 25.293 -1.600 -42.433 1.00 31.55 327 SER A C 1
ATOM 2544 O O . SER A 1 327 ? 26.486 -1.834 -42.305 1.00 31.55 327 SER A O 1
ATOM 2546 N N . VAL A 1 328 ? 24.422 -1.842 -41.445 1.00 34.06 328 VAL A N 1
ATOM 2547 C CA . VAL A 1 328 ? 24.852 -2.382 -40.127 1.00 34.06 328 VAL A CA 1
ATOM 2548 C C . VAL A 1 328 ? 24.195 -3.726 -39.767 1.00 34.06 328 VAL A C 1
ATOM 2550 O O . VAL A 1 328 ? 24.473 -4.300 -38.728 1.00 34.06 328 VAL A O 1
ATOM 2553 N N . TRP A 1 329 ? 23.397 -4.323 -40.657 1.00 28.00 329 TRP A N 1
ATOM 2554 C CA . TRP A 1 329 ? 22.811 -5.660 -40.440 1.00 28.00 329 TRP A CA 1
ATOM 2555 C C . TRP A 1 329 ? 23.657 -6.791 -41.053 1.00 28.00 329 TRP A C 1
ATOM 2557 O O . TRP A 1 329 ? 23.132 -7.700 -41.693 1.00 28.00 329 TRP A O 1
ATOM 2567 N N . LYS A 1 330 ? 24.983 -6.714 -40.899 1.00 27.62 330 LYS A N 1
ATOM 2568 C CA . LYS A 1 330 ? 25.913 -7.821 -41.170 1.00 27.62 330 LYS A CA 1
ATOM 2569 C C . LYS A 1 330 ? 27.046 -7.824 -40.139 1.00 27.62 330 LYS A C 1
ATOM 2571 O O . LYS A 1 330 ? 28.124 -7.314 -40.426 1.00 27.62 330 LYS A O 1
ATOM 2576 N N . SER A 1 331 ? 26.779 -8.401 -38.972 1.00 29.28 331 SER A N 1
ATOM 2577 C CA . SER A 1 331 ? 27.636 -9.377 -38.278 1.00 29.28 331 SER A CA 1
ATOM 2578 C C . SER A 1 331 ? 26.859 -9.923 -37.093 1.00 29.28 331 SER A C 1
ATOM 2580 O O . SER A 1 331 ? 26.445 -9.087 -36.262 1.00 29.28 331 SER A O 1
#